Protein 2P6W (pdb70)

Nearest PDB structures (foldseek):
  2p6w-assembly1_A  TM=1.005E+00  e=1.101E-45  Paramecium bursaria Chlorella virus 1
  2p72-assembly2_B  TM=9.954E-01  e=4.147E-42  Paramecium bursaria Chlorella virus 1
  2p72-assembly1_A  TM=1.002E+00  e=3.099E-41  Paramecium bursaria Chlorella virus 1
  4frl-assembly1_A  TM=6.585E-01  e=8.340E-06  Homo sapiens
  3sx7-assembly1_A  TM=6.620E-01  e=2.141E-05  Homo sapiens

Foldseek 3Di:
DAEEEEEEDPDPPLQLLVLQLVQVVVLCVLVVHHYYYYNDDDPDPDPLLVLLCQLVVVVVRCVVPVVHFKYKYAYSQKHFQPVCSNPDPCVVDPPPDPLAAKEFEAQPDPDDDRTDVNIMMGGPVCNVVSVVLSVCCPPPPLVDPPHSVCCCVPPVDVVRDPHYYYDHPLAPENA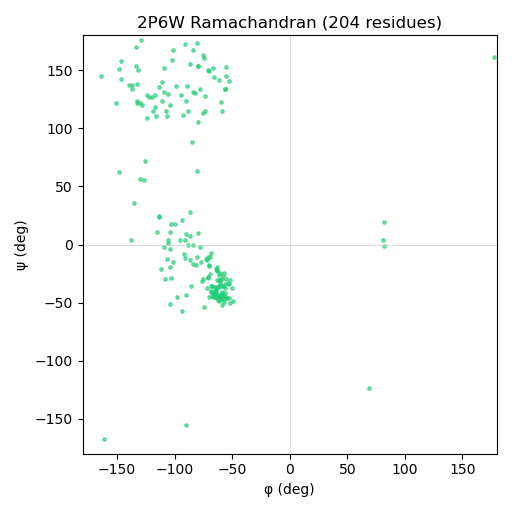CVRNVVSSNPHGMYGPPPDDSVVSSVVSVVD

CATH classification: 3.90.550.10

Secondary structure (DSSP, 8-state):
--EEEEEE-S-TT-HHHHHHHHHHHHHHHHHT-EEEEE-SPPS--SHHHHHHTHHHHHHHHHHH-TT-SEEEEE-TTEEE-GGGTTS-GGGT-----TT--EEEE--TTTSSSS--TTEEEEEGGGHHHHHHHHHTTTSTTTTSTTTHHHHIIIIIHHHSTTSEEEE--TTTSEETTT-TTTGGG-SEEE-TT--HHHHHHHHHH-

Sequence (206 aa):
PCITILSGHFPKETIYARKTKELVEEYCSIHGYNFYYEESEPLETEEHALHFRRSWIIQQAAEKFPSTEWFLWLDSDVYVNPKNKNKPITSFIDLSDPNILYHTFHEAPWGSYPINTGVKFVHKDALEIEKIVWSLRNEAPWNTFPYEQKTVYEYVFPRIPGRYIVHDPYTLNCIVKAYPEHVKDALFVHMCGTSRAERDEHMEMV

Radius of gyration: 15.75 Å; Cα contacts (8 Å, |Δi|>4): 367; chains: 1; bounding box: 38×37×42 Å

Organism: Paramecium bursaria Chlorella virus 1 (NCBI:txid10506)

B-factor: mean 24.48, std 4.5, range [17.61, 43.77]

Structure (mmCIF, N/CA/C/O backbone):
data_2P6W
#
_entry.id   2P6W
#
_cell.length_a   43.229
_cell.length_b   63.017
_cell.length_c   44.772
_cell.angle_alpha   90.00
_cell.angle_beta   115.42
_cell.angle_gamma   90.00
#
_symmetry.space_group_name_H-M   'P 1 21 1'
#
loop_
_entity.id
_entity.type
_entity.pdbx_description
1 polymer 'Putative glycosyltransferase (Mannosyltransferase) involved in glycosylating the PBCV-1 major capsid protein'
2 non-polymer 'MANGANESE (II) ION'
3 non-polymer 'CITRATE ANION'
4 water water
#
loop_
_atom_site.group_PDB
_atom_site.id
_atom_site.type_symbol
_atom_site.label_atom_id
_atom_site.label_alt_id
_atom_site.label_comp_id
_atom_site.label_asym_id
_atom_site.label_entity_id
_atom_site.label_seq_id
_atom_site.pdbx_PDB_ins_code
_atom_site.Cartn_x
_atom_site.Cartn_y
_atom_site.Cartn_z
_atom_site.occupancy
_atom_site.B_iso_or_equiv
_atom_site.auth_seq_id
_atom_site.auth_comp_id
_atom_site.auth_asym_id
_atom_site.auth_atom_id
_atom_site.pdbx_PDB_model_num
ATOM 1 N N . PRO A 1 6 ? 35.802 23.991 19.455 1.00 30.23 4 PRO A N 1
ATOM 2 C CA . PRO A 1 6 ? 35.247 24.813 18.383 1.00 29.47 4 PRO A CA 1
ATOM 3 C C . PRO A 1 6 ? 33.808 24.464 18.103 1.00 28.97 4 PRO A C 1
ATOM 4 O O . PRO A 1 6 ? 33.357 23.386 18.455 1.00 29.02 4 PRO A O 1
ATOM 8 N N . CYS A 1 7 ? 33.102 25.386 17.467 1.00 27.72 5 CYS A N 1
ATOM 9 C CA . CYS A 1 7 ? 31.747 25.151 17.033 1.00 26.31 5 CYS A CA 1
ATOM 10 C C . CYS A 1 7 ? 31.799 24.211 15.833 1.00 25.32 5 CYS A C 1
ATOM 11 O O . CYS A 1 7 ? 32.351 24.563 14.782 1.00 24.32 5 CYS A O 1
ATOM 14 N N . ILE A 1 8 ? 31.242 23.012 16.008 1.00 23.35 6 ILE A N 1
ATOM 15 C CA . ILE A 1 8 ? 31.235 21.991 14.954 1.00 22.51 6 ILE A CA 1
ATOM 16 C C . ILE A 1 8 ? 29.814 21.731 14.475 1.00 21.44 6 ILE A C 1
ATOM 17 O O . ILE A 1 8 ? 28.903 21.608 15.297 1.00 22.30 6 ILE A O 1
ATOM 22 N N . THR A 1 9 ? 29.633 21.646 13.151 1.00 21.19 7 THR A N 1
ATOM 23 C CA . THR A 1 9 ? 28.365 21.239 12.554 1.00 20.59 7 THR A CA 1
ATOM 24 C C . THR A 1 9 ? 28.616 19.954 11.793 1.00 20.69 7 THR A C 1
ATOM 25 O O . THR A 1 9 ? 29.435 19.935 10.870 1.00 20.46 7 THR A O 1
ATOM 29 N N . ILE A 1 10 ? 27.948 18.881 12.195 1.00 20.39 8 ILE A N 1
ATOM 30 C CA . ILE A 1 10 ? 28.028 17.643 11.438 1.00 20.19 8 ILE A CA 1
ATOM 31 C C . ILE A 1 10 ? 26.928 17.693 10.406 1.00 21.07 8 ILE A C 1
ATOM 32 O O . ILE A 1 10 ? 25.801 18.089 10.720 1.00 22.52 8 ILE A O 1
ATOM 37 N N . LEU A 1 11 ? 27.263 17.296 9.186 1.00 20.04 9 LEU A N 1
ATOM 38 C CA . LEU A 1 11 ? 26.270 17.266 8.111 1.00 20.54 9 LEU A CA 1
ATOM 39 C C . LEU A 1 11 ? 26.306 15.943 7.375 1.00 20.22 9 LEU A C 1
ATOM 40 O O . LEU A 1 11 ? 27.346 15.289 7.260 1.00 20.41 9 LEU A O 1
ATOM 45 N N . SER A 1 12 ? 25.136 15.570 6.859 1.00 20.91 10 SER A N 1
ATOM 46 C CA . SER A 1 12 ? 25.000 14.366 6.058 1.00 20.63 10 SER A CA 1
ATOM 47 C C . SER A 1 12 ? 23.721 14.502 5.273 1.00 20.90 10 SER A C 1
ATOM 48 O O . SER A 1 12 ? 23.123 15.597 5.223 1.00 20.42 10 SER A O 1
ATOM 51 N N . GLY A 1 13 ? 23.279 13.401 4.679 1.00 20.80 11 GLY A N 1
ATOM 52 C CA . GLY A 1 13 ? 22.004 13.415 3.963 1.00 21.25 11 GLY A CA 1
ATOM 53 C C . GLY A 1 13 ? 21.768 12.080 3.329 1.00 21.86 11 GLY A C 1
ATOM 54 O O . GLY A 1 13 ? 22.707 11.295 3.168 1.00 22.90 11 GLY A O 1
ATOM 55 N N . HIS A 1 14 ? 20.508 11.815 2.981 1.00 21.80 12 HIS A N 1
ATOM 56 C CA . HIS A 1 14 ? 20.147 10.597 2.256 1.00 21.78 12 HIS A CA 1
ATOM 57 C C . HIS A 1 14 ? 18.773 10.752 1.657 1.00 21.39 12 HIS A C 1
ATOM 58 O O . HIS A 1 14 ? 17.903 11.382 2.247 1.00 22.27 12 HIS A O 1
ATOM 65 N N . PHE A 1 15 ? 18.603 10.169 0.482 1.00 21.83 13 PHE A N 1
ATOM 66 C CA . PHE A 1 15 ? 17.295 9.990 -0.129 1.00 22.25 13 PHE A CA 1
ATOM 67 C C . PHE A 1 15 ? 17.276 8.595 -0.768 1.00 22.60 13 PHE A C 1
ATOM 68 O O . PHE A 1 15 ? 18.253 8.213 -1.416 1.00 22.99 13 PHE A O 1
ATOM 76 N N . PRO A 1 16 ? 16.158 7.834 -0.611 1.00 22.67 14 PRO A N 1
ATOM 77 C CA . PRO A 1 16 ? 14.875 8.117 0.042 1.00 23.32 14 PRO A CA 1
ATOM 78 C C . PRO A 1 16 ? 14.797 7.729 1.522 1.00 23.64 14 PRO A C 1
ATOM 79 O O . PRO A 1 16 ? 15.714 7.067 2.062 1.00 23.40 14 PRO A O 1
ATOM 83 N N . LYS A 1 17 ? 13.692 8.111 2.171 1.00 23.94 15 LYS A N 1
ATOM 84 C CA . LYS A 1 17 ? 13.547 7.850 3.600 1.00 24.93 15 LYS A CA 1
ATOM 85 C C . LYS A 1 17 ? 13.307 6.372 3.887 1.00 24.25 15 LYS A C 1
ATOM 86 O O . LYS A 1 17 ? 13.405 5.947 5.043 1.00 24.63 15 LYS A O 1
ATOM 92 N N . GLU A 1 18 ? 12.994 5.600 2.839 1.00 24.18 16 GLU A N 1
ATOM 93 C CA . GLU A 1 18 ? 12.722 4.159 2.986 1.00 23.51 16 GLU A CA 1
ATOM 94 C C . GLU A 1 18 ? 13.981 3.329 3.268 1.00 23.45 16 GLU A C 1
ATOM 95 O O . GLU A 1 18 ? 13.888 2.146 3.627 1.00 23.02 16 GLU A O 1
ATOM 101 N N . THR A 1 19 ? 15.152 3.942 3.087 1.00 22.56 17 THR A N 1
ATOM 102 C CA . THR A 1 19 ? 16.393 3.222 3.265 1.00 22.80 17 THR A CA 1
ATOM 103 C C . THR A 1 19 ? 16.674 3.157 4.752 1.00 22.40 17 THR A C 1
ATOM 104 O O . THR A 1 19 ? 17.022 4.161 5.368 1.00 22.58 17 THR A O 1
ATOM 108 N N . ILE A 1 20 ? 16.469 1.968 5.323 1.00 21.91 18 ILE A N 1
ATOM 109 C CA . ILE A 1 20 ? 16.506 1.793 6.772 1.00 21.88 18 ILE A CA 1
ATOM 110 C C . ILE A 1 20 ? 17.866 2.092 7.397 1.00 21.85 18 ILE A C 1
ATOM 111 O O . ILE A 1 20 ? 17.935 2.825 8.383 1.00 22.16 18 ILE A O 1
ATOM 116 N N . TYR A 1 21 ? 18.950 1.577 6.817 1.00 21.43 19 TYR A N 1
ATOM 117 C CA . TYR A 1 21 ? 20.253 1.817 7.457 1.00 21.32 19 TYR A CA 1
ATOM 118 C C . TYR A 1 21 ? 20.547 3.304 7.601 1.00 21.72 19 TYR A C 1
ATOM 119 O O . TYR A 1 21 ? 21.133 3.725 8.599 1.00 22.05 19 TYR A O 1
ATOM 128 N N . ALA A 1 22 ? 20.116 4.097 6.621 1.00 22.42 20 ALA A N 1
ATOM 129 C CA . ALA A 1 22 ? 20.403 5.530 6.645 1.00 22.38 20 ALA A CA 1
ATOM 130 C C . ALA A 1 22 ? 19.523 6.254 7.656 1.00 22.79 20 ALA A C 1
ATOM 131 O O . ALA A 1 22 ? 19.938 7.257 8.226 1.00 22.07 20 ALA A O 1
ATOM 133 N N . ARG A 1 23 ? 18.311 5.745 7.891 1.00 22.90 21 ARG A N 1
ATOM 134 C CA . ARG A 1 23 ? 17.496 6.275 8.993 1.00 23.74 21 ARG A CA 1
ATOM 135 C C . ARG A 1 23 ? 18.259 6.068 10.294 1.00 23.24 21 ARG A C 1
ATOM 136 O O . ARG A 1 23 ? 18.321 6.967 11.134 1.00 22.74 21 ARG A O 1
ATOM 144 N N . LYS A 1 24 ? 18.841 4.883 10.451 1.00 22.27 22 LYS A N 1
ATOM 145 C CA . LYS A 1 24 ? 19.503 4.524 11.703 1.00 22.63 22 LYS A CA 1
ATOM 146 C C . LYS A 1 24 ? 20.791 5.306 11.920 1.00 22.31 22 LYS A C 1
ATOM 147 O O . LYS A 1 24 ? 21.042 5.801 13.024 1.00 22.66 22 LYS A O 1
ATOM 153 N N . THR A 1 25 ? 21.622 5.426 10.888 1.00 22.20 23 THR A N 1
ATOM 154 C CA . THR A 1 25 ? 22.834 6.224 11.033 1.00 21.48 23 THR A CA 1
ATOM 155 C C . THR A 1 25 ? 22.483 7.685 11.327 1.00 21.98 23 THR A C 1
ATOM 156 O O . THR A 1 25 ? 23.105 8.297 12.189 1.00 22.24 23 THR A O 1
ATOM 160 N N . LYS A 1 26 ? 21.492 8.232 10.618 1.00 21.43 24 LYS A N 1
ATOM 161 C CA . LYS A 1 26 ? 21.023 9.587 10.917 1.00 21.39 24 LYS A CA 1
ATOM 162 C C . LYS A 1 26 ? 20.679 9.735 12.412 1.00 21.71 24 LYS A C 1
ATOM 163 O O . LYS A 1 26 ? 21.112 10.687 13.066 1.00 21.38 24 LYS A O 1
ATOM 169 N N . GLU A 1 27 ? 19.881 8.800 12.931 1.00 21.43 25 GLU A N 1
ATOM 170 C CA . GLU A 1 27 ? 19.489 8.830 14.348 1.00 22.54 25 GLU A CA 1
ATOM 171 C C . GLU A 1 27 ? 20.683 8.877 15.284 1.00 22.28 25 GLU A C 1
ATOM 172 O O . GLU A 1 27 ? 20.705 9.660 16.242 1.00 22.84 25 GLU A O 1
ATOM 178 N N . LEU A 1 28 ? 21.681 8.037 15.011 1.00 21.57 26 LEU A N 1
ATOM 179 C CA . LEU A 1 28 ? 22.872 7.966 15.869 1.00 21.02 26 LEU A CA 1
ATOM 180 C C . LEU A 1 28 ? 23.723 9.240 15.779 1.00 20.74 26 LEU A C 1
ATOM 181 O O . LEU A 1 28 ? 24.228 9.739 16.784 1.00 20.29 26 LEU A O 1
ATOM 186 N N . VAL A 1 29 ? 23.861 9.786 14.581 1.00 20.72 27 VAL A N 1
ATOM 187 C CA . VAL A 1 29 ? 24.579 11.057 14.431 1.00 20.80 27 VAL A CA 1
ATOM 188 C C . VAL A 1 29 ? 23.839 12.205 15.123 1.00 20.93 27 VAL A C 1
ATOM 189 O O . VAL A 1 29 ? 24.459 13.005 15.847 1.00 21.50 27 VAL A O 1
ATOM 193 N N . GLU A 1 30 ? 22.522 12.278 14.934 1.00 20.63 28 GLU A N 1
ATOM 194 C CA . GLU A 1 30 ? 21.734 13.330 15.578 1.00 21.87 28 GLU A CA 1
ATOM 195 C C . GLU A 1 30 ? 21.884 13.236 17.111 1.00 21.62 28 GLU A C 1
ATOM 196 O O . GLU A 1 30 ? 22.086 14.252 17.810 1.00 22.36 28 GLU A O 1
ATOM 202 N N . GLU A 1 31 ? 21.818 12.007 17.625 1.00 20.86 29 GLU A N 1
ATOM 203 C CA . GLU A 1 31 ? 21.940 11.803 19.061 1.00 21.68 29 GLU A CA 1
ATOM 204 C C . GLU A 1 31 ? 23.304 12.291 19.506 1.00 21.19 29 GLU A C 1
ATOM 205 O O . GLU A 1 31 ? 23.439 13.004 20.503 1.00 21.88 29 GLU A O 1
ATOM 211 N N . TYR A 1 32 ? 24.325 11.886 18.753 1.00 20.71 30 TYR A N 1
ATOM 212 C CA . TYR A 1 32 ? 25.686 12.276 19.099 1.00 20.48 30 TYR A CA 1
ATOM 213 C C . TYR A 1 32 ? 25.834 13.806 19.160 1.00 20.57 30 TYR A C 1
ATOM 214 O O . TYR A 1 32 ? 26.439 14.357 20.092 1.00 21.22 30 TYR A O 1
ATOM 223 N N . CYS A 1 33 ? 25.273 14.505 18.178 1.00 20.40 31 CYS A N 1
ATOM 224 C CA . CYS A 1 33 ? 25.313 15.962 18.182 1.00 20.43 31 CYS A CA 1
ATOM 225 C C . CYS A 1 33 ? 24.647 16.560 19.426 1.00 20.90 31 CYS A C 1
ATOM 226 O O . CYS A 1 33 ? 25.170 17.499 20.024 1.00 21.48 31 CYS A O 1
ATOM 229 N N . SER A 1 34 ? 23.511 15.982 19.822 1.00 21.36 32 SER A N 1
ATOM 230 C CA . SER A 1 34 ? 22.781 16.468 20.994 1.00 21.67 32 SER A CA 1
ATOM 231 C C . SER A 1 34 ? 23.620 16.317 22.272 1.00 22.20 32 SER A C 1
ATOM 232 O O . SER A 1 34 ? 23.580 17.180 23.156 1.00 22.74 32 SER A O 1
ATOM 235 N N . ILE A 1 35 ? 24.386 15.228 22.358 1.00 22.04 33 ILE A N 1
ATOM 236 C CA . ILE A 1 35 ? 25.214 14.972 23.543 1.00 22.66 33 ILE A CA 1
ATOM 237 C C . ILE A 1 35 ? 26.304 16.031 23.750 1.00 22.79 33 ILE A C 1
ATOM 238 O O . ILE A 1 35 ? 26.579 16.448 24.891 1.00 22.51 33 ILE A O 1
ATOM 243 N N . HIS A 1 36 ? 26.898 16.493 22.651 1.00 22.08 34 HIS A N 1
ATOM 244 C CA . HIS A 1 36 ? 28.064 17.360 22.731 1.00 21.98 34 HIS A CA 1
ATOM 245 C C . HIS A 1 36 ? 27.797 18.794 22.322 1.00 22.08 34 HIS A C 1
ATOM 246 O O . HIS A 1 36 ? 28.705 19.622 22.356 1.00 22.03 34 HIS A O 1
ATOM 253 N N . GLY A 1 37 ? 26.566 19.080 21.909 1.00 21.89 35 GLY A N 1
ATOM 254 C CA . GLY A 1 37 ? 26.187 20.447 21.568 1.00 22.53 35 GLY A CA 1
ATOM 255 C C . GLY A 1 37 ? 26.611 20.828 20.163 1.00 23.15 35 GLY A C 1
ATOM 256 O O . GLY A 1 37 ? 26.681 22.017 19.839 1.00 24.66 35 GLY A O 1
ATOM 257 N N . TYR A 1 38 ? 26.883 19.836 19.317 1.00 22.67 36 TYR A N 1
ATOM 258 C CA . TYR A 1 38 ? 27.220 20.142 17.924 1.00 22.03 36 TYR A CA 1
ATOM 259 C C . TYR A 1 38 ? 25.954 20.414 17.145 1.00 22.16 36 TYR A C 1
ATOM 260 O O . TYR A 1 38 ? 24.895 19.887 17.472 1.00 22.69 36 TYR A O 1
ATOM 269 N N . ASN A 1 39 ? 26.057 21.209 16.076 1.00 22.21 37 ASN A N 1
ATOM 270 C CA . ASN A 1 39 ? 24.906 21.403 15.192 1.00 21.91 37 ASN A CA 1
ATOM 271 C C . ASN A 1 39 ? 24.825 20.191 14.284 1.00 22.46 37 ASN A C 1
ATOM 272 O O . ASN A 1 39 ? 25.838 19.544 14.036 1.00 22.71 37 ASN A O 1
ATOM 277 N N . PHE A 1 40 ? 23.624 19.885 13.805 1.00 22.18 38 PHE A N 1
ATOM 278 C CA . PHE A 1 40 ? 23.408 18.768 12.906 1.00 22.77 38 PHE A CA 1
ATOM 279 C C . PHE A 1 40 ? 22.550 19.249 11.737 1.00 22.68 38 PHE A C 1
ATOM 280 O O . PHE A 1 40 ? 21.459 19.784 11.958 1.00 23.33 38 PHE A O 1
ATOM 288 N N . TYR A 1 41 ? 23.079 19.105 10.517 1.00 22.02 39 TYR A N 1
ATOM 289 C CA . TYR A 1 41 ? 22.345 19.422 9.292 1.00 21.54 39 TYR A CA 1
ATOM 290 C C . TYR A 1 41 ? 22.176 18.155 8.484 1.00 21.84 39 TYR A C 1
ATOM 291 O O . TYR A 1 41 ? 23.157 17.460 8.210 1.00 21.85 39 TYR A O 1
ATOM 300 N N . TYR A 1 42 ? 20.936 17.857 8.082 1.00 20.82 40 TYR A N 1
ATOM 301 C CA . TYR A 1 42 ? 20.676 16.640 7.296 1.00 21.69 40 TYR A CA 1
ATOM 302 C C . TYR A 1 42 ? 19.859 16.940 6.050 1.00 21.18 40 TYR A C 1
ATOM 303 O O . TYR A 1 42 ? 18.746 17.476 6.153 1.00 21.94 40 TYR A O 1
ATOM 312 N N . GLU A 1 43 ? 20.399 16.613 4.875 1.00 21.05 41 GLU A N 1
ATOM 313 C CA . GLU A 1 43 ? 19.710 16.887 3.622 1.00 22.00 41 GLU A CA 1
ATOM 314 C C . GLU A 1 43 ? 18.801 15.721 3.244 1.00 22.69 41 GLU A C 1
ATOM 315 O O . GLU A 1 43 ? 19.272 14.614 2.973 1.00 23.64 41 GLU A O 1
ATOM 321 N N . GLU A 1 44 ? 17.499 15.981 3.229 1.00 23.67 42 GLU A N 1
ATOM 322 C CA . GLU A 1 44 ? 16.517 14.935 2.928 1.00 26.05 42 GLU A CA 1
ATOM 323 C C . GLU A 1 44 ? 15.956 15.053 1.511 1.00 25.66 42 GLU A C 1
ATOM 324 O O . GLU A 1 44 ? 15.156 14.212 1.098 1.00 25.97 42 GLU A O 1
ATOM 330 N N . SER A 1 45 ? 16.344 16.099 0.777 1.00 25.22 43 SER A N 1
ATOM 331 C CA . SER A 1 45 ? 15.819 16.319 -0.572 1.00 25.36 43 SER A CA 1
ATOM 332 C C . SER A 1 45 ? 16.339 15.293 -1.566 1.00 25.74 43 SER A C 1
ATOM 333 O O . SER A 1 45 ? 17.450 14.784 -1.416 1.00 25.67 43 SER A O 1
ATOM 336 N N . GLU A 1 46 ? 15.520 14.994 -2.569 1.00 27.22 44 GLU A N 1
ATOM 337 C CA . GLU A 1 46 ? 15.944 14.190 -3.708 1.00 28.26 44 GLU A CA 1
ATOM 338 C C . GLU A 1 46 ? 16.858 15.020 -4.613 1.00 28.25 44 GLU A C 1
ATOM 339 O O . GLU A 1 46 ? 16.487 16.124 -5.016 1.00 27.63 44 GLU A O 1
ATOM 345 N N . PRO A 1 47 ? 18.052 14.490 -4.936 1.00 28.59 45 PRO A N 1
ATOM 346 C CA . PRO A 1 47 ? 18.988 15.210 -5.801 1.00 28.81 45 PRO A CA 1
ATOM 347 C C . PRO A 1 47 ? 18.375 15.453 -7.171 1.00 29.17 45 PRO A C 1
ATOM 348 O O . PRO A 1 47 ? 17.658 14.588 -7.688 1.00 28.58 45 PRO A O 1
ATOM 352 N N . LEU A 1 48 ? 18.646 16.626 -7.740 1.00 29.98 46 LEU A N 1
ATOM 353 C CA . LEU A 1 48 ? 18.222 16.942 -9.101 1.00 30.99 46 LEU A CA 1
ATOM 354 C C . LEU A 1 48 ? 19.098 16.251 -10.136 1.00 31.43 46 LEU A C 1
ATOM 355 O O . LEU A 1 48 ? 18.627 15.929 -11.238 1.00 30.70 46 LEU A O 1
ATOM 360 N N . GLU A 1 49 ? 20.377 16.058 -9.789 1.00 31.66 47 GLU A N 1
ATOM 361 C CA . GLU A 1 49 ? 21.337 15.368 -10.653 1.00 32.52 47 GLU A CA 1
ATOM 362 C C . GLU A 1 49 ? 21.598 13.995 -10.048 1.00 32.31 47 GLU A C 1
ATOM 363 O O . GLU A 1 49 ? 22.210 13.888 -8.988 1.00 31.46 47 GLU A O 1
ATOM 369 N N . THR A 1 50 ? 21.119 12.950 -10.719 1.00 32.65 48 THR A N 1
ATOM 370 C CA . THR A 1 50 ? 21.079 11.616 -10.124 1.00 33.53 48 THR A CA 1
ATOM 371 C C . THR A 1 50 ? 22.125 10.623 -10.641 1.00 33.66 48 THR A C 1
ATOM 372 O O . THR A 1 50 ? 22.138 9.466 -10.203 1.00 34.38 48 THR A O 1
ATOM 376 N N . GLU A 1 51 ? 22.986 11.057 -11.558 1.00 33.48 49 GLU A N 1
ATOM 377 C CA . GLU A 1 51 ? 24.101 10.208 -12.007 1.00 33.63 49 GLU A CA 1
ATOM 378 C C . GLU A 1 51 ? 25.116 9.973 -10.880 1.00 32.31 49 GLU A C 1
ATOM 379 O O . GLU A 1 51 ? 25.272 10.810 -9.980 1.00 30.62 49 GLU A O 1
ATOM 385 N N . GLU A 1 52 ? 25.803 8.835 -10.944 1.00 30.76 50 GLU A N 1
ATOM 386 C CA . GLU A 1 52 ? 26.749 8.430 -9.900 1.00 31.12 50 GLU A CA 1
ATOM 387 C C . GLU A 1 52 ? 27.738 9.540 -9.517 1.00 28.92 50 GLU A C 1
ATOM 388 O O . GLU A 1 52 ? 27.922 9.828 -8.330 1.00 29.49 50 GLU A O 1
ATOM 394 N N . HIS A 1 53 ? 28.367 10.167 -10.508 1.00 27.62 51 HIS A N 1
ATOM 395 C CA . HIS A 1 53 ? 29.340 11.228 -10.202 1.00 26.35 51 HIS A CA 1
ATOM 396 C C . HIS A 1 53 ? 28.694 12.378 -9.425 1.00 25.70 51 HIS A C 1
ATOM 397 O O . HIS A 1 53 ? 29.250 12.861 -8.426 1.00 25.84 51 HIS A O 1
ATOM 404 N N . ALA A 1 54 ? 27.512 12.795 -9.880 1.00 25.51 52 ALA A N 1
ATOM 405 C CA . ALA A 1 54 ? 26.836 13.943 -9.308 1.00 25.74 52 ALA A CA 1
ATOM 406 C C . ALA A 1 54 ? 26.389 13.645 -7.872 1.00 25.65 52 ALA A C 1
ATOM 407 O O . ALA A 1 54 ? 26.437 14.516 -6.994 1.00 25.46 52 ALA A O 1
ATOM 409 N N . LEU A 1 55 ? 25.988 12.398 -7.641 1.00 25.86 53 LEU A N 1
ATOM 410 C CA . LEU A 1 55 ? 25.622 11.949 -6.301 1.00 25.29 53 LEU A CA 1
ATOM 411 C C . LEU A 1 55 ? 26.783 12.056 -5.333 1.00 24.99 53 LEU A C 1
ATOM 412 O O . LEU A 1 55 ? 26.620 12.532 -4.208 1.00 25.08 53 LEU A O 1
ATOM 417 N N . HIS A 1 56 ? 27.964 11.630 -5.775 1.00 23.11 54 HIS A N 1
ATOM 418 C CA . HIS A 1 56 ? 29.135 11.696 -4.908 1.00 23.69 54 HIS A CA 1
ATOM 419 C C . HIS A 1 56 ? 29.494 13.156 -4.587 1.00 23.04 54 HIS A C 1
ATOM 420 O O . HIS A 1 56 ? 29.821 13.490 -3.438 1.00 23.75 54 HIS A O 1
ATOM 427 N N . PHE A 1 57 ? 29.412 14.023 -5.595 1.00 22.70 55 PHE A N 1
ATOM 428 C CA . PHE A 1 57 ? 29.776 15.430 -5.419 1.00 22.15 55 PHE A CA 1
ATOM 429 C C . PHE A 1 57 ? 28.796 16.193 -4.544 1.00 22.16 55 PHE A C 1
ATOM 430 O O . PHE A 1 57 ? 29.120 17.275 -4.063 1.00 22.05 55 PHE A O 1
ATOM 438 N N . ARG A 1 58 ? 27.598 15.638 -4.354 1.00 21.92 56 ARG A N 1
ATOM 439 C CA . ARG A 1 58 ? 26.540 16.380 -3.657 1.00 22.83 56 ARG A CA 1
ATOM 440 C C . ARG A 1 58 ? 26.936 16.890 -2.263 1.00 21.97 56 ARG A C 1
ATOM 441 O O . ARG A 1 58 ? 26.435 17.932 -1.830 1.00 21.88 56 ARG A O 1
ATOM 449 N N . ARG A 1 59 ? 27.836 16.188 -1.570 1.00 22.19 57 ARG A N 1
ATOM 450 C CA . ARG A 1 59 ? 28.330 16.650 -0.263 1.00 21.81 57 ARG A CA 1
ATOM 451 C C . ARG A 1 59 ? 28.877 18.096 -0.304 1.00 22.07 57 ARG A C 1
ATOM 452 O O . ARG A 1 59 ? 28.753 18.843 0.670 1.00 22.65 57 ARG A O 1
ATOM 460 N N . SER A 1 60 ? 29.475 18.484 -1.432 1.00 21.46 58 SER A N 1
ATOM 461 C CA . SER A 1 60 ? 30.060 19.822 -1.566 1.00 22.21 58 SER A CA 1
ATOM 462 C C . SER A 1 60 ? 29.006 20.889 -1.878 1.00 22.88 58 SER A C 1
ATOM 463 O O . SER A 1 60 ? 29.291 22.099 -1.847 1.00 23.22 58 SER A O 1
ATOM 466 N N . TRP A 1 61 ? 27.795 20.433 -2.206 1.00 22.54 59 TRP A N 1
ATOM 467 C CA . TRP A 1 61 ? 26.635 21.311 -2.309 1.00 23.06 59 TRP A CA 1
ATOM 468 C C . TRP A 1 61 ? 25.929 21.397 -0.950 1.00 22.76 59 TRP A C 1
ATOM 469 O O . TRP A 1 61 ? 25.544 22.492 -0.509 1.00 23.51 59 TRP A O 1
ATOM 480 N N . ILE A 1 62 ? 25.776 20.248 -0.287 1.00 22.76 60 ILE A N 1
ATOM 481 C CA . ILE A 1 62 ? 25.117 20.185 1.039 1.00 22.64 60 ILE A CA 1
ATOM 482 C C . ILE A 1 62 ? 25.852 21.026 2.093 1.00 23.35 60 ILE A C 1
ATOM 483 O O . ILE A 1 62 ? 25.224 21.617 2.985 1.00 23.18 60 ILE A O 1
ATOM 488 N N . ILE A 1 63 ? 27.180 21.116 2.002 1.00 22.92 61 ILE A N 1
ATOM 489 C CA . ILE A 1 63 ? 27.904 21.976 2.936 1.00 22.97 61 ILE A CA 1
ATOM 490 C C . ILE A 1 63 ? 27.416 23.446 2.939 1.00 23.24 61 ILE A C 1
ATOM 491 O O . ILE A 1 63 ? 27.367 24.065 4.008 1.00 23.14 61 ILE A O 1
ATOM 496 N N . GLN A 1 64 ? 27.053 24.011 1.779 1.00 23.37 62 GLN A N 1
ATOM 497 C CA . GLN A 1 64 ? 26.503 25.365 1.755 1.00 24.02 62 GLN A CA 1
ATOM 498 C C . GLN A 1 64 ? 25.165 25.434 2.508 1.00 23.44 62 GLN A C 1
ATOM 499 O O . GLN A 1 64 ? 24.881 26.410 3.187 1.00 23.61 62 GLN A O 1
ATOM 505 N N . GLN A 1 65 ? 24.361 24.379 2.398 1.00 22.45 63 GLN A N 1
ATOM 506 C CA . GLN A 1 65 ? 23.098 24.296 3.135 1.00 21.73 63 GLN A CA 1
ATOM 507 C C . GLN A 1 65 ? 23.373 24.398 4.625 1.00 21.56 63 GLN A C 1
ATOM 508 O O . GLN A 1 65 ? 22.695 25.146 5.345 1.00 22.31 63 GLN A O 1
ATOM 514 N N . ALA A 1 66 ? 24.372 23.631 5.071 1.00 21.79 64 ALA A N 1
ATOM 515 C CA . ALA A 1 66 ? 24.766 23.618 6.491 1.00 21.79 64 ALA A CA 1
ATOM 516 C C . ALA A 1 66 ? 25.309 24.967 6.959 1.00 22.71 64 ALA A C 1
ATOM 517 O O . ALA A 1 66 ? 25.032 25.404 8.077 1.00 23.36 64 ALA A O 1
ATOM 519 N N . ALA A 1 67 ? 26.102 25.610 6.110 1.00 22.60 65 ALA A N 1
ATOM 520 C CA . ALA A 1 67 ? 26.656 26.926 6.427 1.00 23.17 65 ALA A CA 1
ATOM 521 C C . ALA A 1 67 ? 25.565 27.978 6.547 1.00 23.25 65 ALA A C 1
ATOM 522 O O . ALA A 1 67 ? 25.640 28.857 7.411 1.00 24.46 65 ALA A O 1
ATOM 524 N N . GLU A 1 68 ? 24.559 27.917 5.672 1.00 22.75 66 GLU A N 1
ATOM 525 C CA . GLU A 1 68 ? 23.451 28.866 5.778 1.00 23.43 66 GLU A CA 1
ATOM 526 C C . GLU A 1 68 ? 22.663 28.677 7.076 1.00 23.90 66 GLU A C 1
ATOM 527 O O . GLU A 1 68 ? 22.285 29.646 7.748 1.00 23.95 66 GLU A O 1
ATOM 533 N N . LYS A 1 69 ? 22.435 27.420 7.435 1.00 23.71 67 LYS A N 1
ATOM 534 C CA . LYS A 1 69 ? 21.631 27.109 8.616 1.00 24.59 67 LYS A CA 1
ATOM 535 C C . LYS A 1 69 ? 22.401 27.453 9.876 1.00 24.99 67 LYS A C 1
ATOM 536 O O . LYS A 1 69 ? 21.810 27.944 10.859 1.00 24.98 67 LYS A O 1
ATOM 542 N N . PHE A 1 70 ? 23.711 27.204 9.837 1.00 24.28 68 PHE A N 1
ATOM 543 C CA . PHE A 1 70 ? 24.570 27.366 11.019 1.00 24.17 68 PHE A CA 1
ATOM 544 C C . PHE A 1 70 ? 25.752 28.294 10.710 1.00 24.61 68 PHE A C 1
ATOM 545 O O . PHE A 1 70 ? 26.902 27.860 10.629 1.00 24.20 68 PHE A O 1
ATOM 553 N N . PRO A 1 71 ? 25.472 29.596 10.568 1.00 24.96 69 PRO A N 1
ATOM 554 C CA . PRO A 1 71 ? 26.533 30.525 10.172 1.00 25.77 69 PRO A CA 1
ATOM 555 C C . PRO A 1 71 ? 27.706 30.677 11.160 1.00 25.77 69 PRO A C 1
ATOM 556 O O . PRO A 1 71 ? 28.779 31.130 10.745 1.00 26.32 69 PRO A O 1
ATOM 560 N N . SER A 1 72 ? 27.528 30.295 12.425 1.00 25.60 70 SER A N 1
ATOM 561 C CA . SER A 1 72 ? 28.606 30.429 13.416 1.00 25.83 70 SER A CA 1
ATOM 562 C C . SER A 1 72 ? 29.601 29.259 13.393 1.00 25.40 70 SER A C 1
ATOM 563 O O . SER A 1 72 ? 30.557 29.230 14.177 1.00 25.10 70 SER A O 1
ATOM 566 N N . THR A 1 73 ? 29.360 28.294 12.508 1.00 24.53 71 THR A N 1
ATOM 567 C CA . THR A 1 73 ? 30.220 27.098 12.402 1.00 23.56 71 THR A CA 1
ATOM 568 C C . THR A 1 73 ? 31.680 27.447 12.151 1.00 23.41 71 THR A C 1
ATOM 569 O O . THR A 1 73 ? 31.981 28.300 11.320 1.00 23.63 71 THR A O 1
ATOM 573 N N . GLU A 1 74 ? 32.586 26.802 12.888 1.00 23.25 72 GLU A N 1
ATOM 574 C CA . GLU A 1 74 ? 34.016 26.879 12.597 1.00 23.69 72 GLU A CA 1
ATOM 575 C C . GLU A 1 74 ? 34.486 25.676 11.801 1.00 23.13 72 GLU A C 1
ATOM 576 O O . GLU A 1 74 ? 35.241 25.829 10.843 1.00 22.85 72 GLU A O 1
ATOM 582 N N . TRP A 1 75 ? 34.049 24.486 12.219 1.00 23.20 73 TRP A N 1
ATOM 583 C CA . TRP A 1 75 ? 34.370 23.244 11.505 1.00 22.20 73 TRP A CA 1
ATOM 584 C C . TRP A 1 75 ? 33.123 22.528 11.028 1.00 22.19 73 TRP A C 1
ATOM 585 O O . TRP A 1 75 ? 32.215 22.265 11.829 1.00 21.98 73 TRP A O 1
ATOM 596 N N . PHE A 1 76 ? 33.093 22.212 9.736 1.00 20.77 74 PHE A N 1
ATOM 597 C CA . PHE A 1 76 ? 32.032 21.389 9.147 1.00 21.02 74 PHE A CA 1
ATOM 598 C C . PHE A 1 76 ? 32.567 19.982 9.042 1.00 22.07 74 PHE A C 1
ATOM 599 O O . PHE A 1 76 ? 33.717 19.783 8.657 1.00 23.08 74 PHE A O 1
ATOM 607 N N . LEU A 1 77 ? 31.745 19.007 9.410 1.00 21.27 75 LEU A N 1
ATOM 608 C CA . LEU A 1 77 ? 32.167 17.613 9.343 1.00 21.18 75 LEU A CA 1
ATOM 609 C C . LEU A 1 77 ? 31.154 16.867 8.479 1.00 21.07 75 LEU A C 1
ATOM 610 O O . LEU A 1 77 ? 30.016 16.671 8.895 1.00 21.40 75 LEU A O 1
ATOM 615 N N . TRP A 1 78 ? 31.566 16.468 7.276 1.00 20.37 76 TRP A N 1
ATOM 616 C CA . TRP A 1 78 ? 30.723 15.636 6.414 1.00 19.99 76 TRP A CA 1
ATOM 617 C C . TRP A 1 78 ? 30.858 14.171 6.823 1.00 20.61 76 TRP A C 1
ATOM 618 O O . TRP A 1 78 ? 31.985 13.692 6.945 1.00 21.09 76 TRP A O 1
ATOM 629 N N . LEU A 1 79 ? 29.730 13.478 7.008 1.00 19.98 77 LEU A N 1
ATOM 630 C CA . LEU A 1 79 ? 29.710 12.018 7.172 1.00 19.78 77 LEU A CA 1
ATOM 631 C C . LEU A 1 79 ? 28.799 11.400 6.127 1.00 20.08 77 LEU A C 1
ATOM 632 O O . LEU A 1 79 ? 27.629 11.816 5.993 1.00 20.41 77 LEU A O 1
ATOM 637 N N . ASP A 1 80 ? 29.304 10.404 5.393 1.00 20.09 78 ASP A N 1
ATOM 638 C CA . ASP A 1 80 ? 28.445 9.622 4.480 1.00 20.26 78 ASP A CA 1
ATOM 639 C C . ASP A 1 80 ? 27.276 9.061 5.279 1.00 20.32 78 ASP A C 1
ATOM 640 O O . ASP A 1 80 ? 27.405 8.811 6.483 1.00 19.55 78 ASP A O 1
ATOM 645 N N . SER A 1 81 ? 26.148 8.822 4.624 1.00 19.64 79 SER A N 1
ATOM 646 C CA . SER A 1 81 ? 25.025 8.187 5.316 1.00 20.26 79 SER A CA 1
ATOM 647 C C . SER A 1 81 ? 25.304 6.727 5.692 1.00 20.53 79 SER A C 1
ATOM 648 O O . SER A 1 81 ? 24.517 6.110 6.429 1.00 20.33 79 SER A O 1
ATOM 651 N N . ASP A 1 82 ? 26.430 6.189 5.225 1.00 20.41 80 ASP A N 1
ATOM 652 C CA . ASP A 1 82 ? 26.844 4.842 5.609 1.00 20.18 80 ASP A CA 1
ATOM 653 C C . ASP A 1 82 ? 27.915 4.887 6.734 1.00 20.58 80 ASP A C 1
ATOM 654 O O . ASP A 1 82 ? 28.597 3.901 7.009 1.00 20.68 80 ASP A O 1
ATOM 659 N N . VAL A 1 83 ? 28.017 6.035 7.402 1.00 20.34 81 VAL A N 1
ATOM 660 C CA . VAL A 1 83 ? 28.901 6.173 8.565 1.00 21.02 81 VAL A CA 1
ATOM 661 C C . VAL A 1 83 ? 28.030 6.322 9.818 1.00 21.87 81 VAL A C 1
ATOM 662 O O . VAL A 1 83 ? 27.007 7.001 9.783 1.00 21.69 81 VAL A O 1
ATOM 666 N N . TYR A 1 84 ? 28.409 5.687 10.925 1.00 22.29 82 TYR A N 1
ATOM 667 C CA . TYR A 1 84 ? 27.650 5.926 12.154 1.00 22.78 82 TYR A CA 1
ATOM 668 C C . TYR A 1 84 ? 28.567 6.174 13.339 1.00 23.07 82 TYR A C 1
ATOM 669 O O . TYR A 1 84 ? 29.777 6.016 13.246 1.00 23.03 82 TYR A O 1
ATOM 678 N N . VAL A 1 85 ? 27.965 6.597 14.442 1.00 22.34 83 VAL A N 1
ATOM 679 C CA . VAL A 1 85 ? 28.705 6.826 15.660 1.00 22.46 83 VAL A CA 1
ATOM 680 C C . VAL A 1 85 ? 28.701 5.527 16.458 1.00 23.02 83 VAL A C 1
ATOM 681 O O . VAL A 1 85 ? 27.638 4.980 16.770 1.00 23.04 83 VAL A O 1
ATOM 685 N N . ASN A 1 86 ? 29.891 5.029 16.775 1.00 22.92 84 ASN A N 1
ATOM 686 C CA . ASN A 1 86 ? 30.045 3.844 17.628 1.00 23.86 84 ASN A CA 1
ATOM 687 C C . ASN A 1 86 ? 29.403 4.075 19.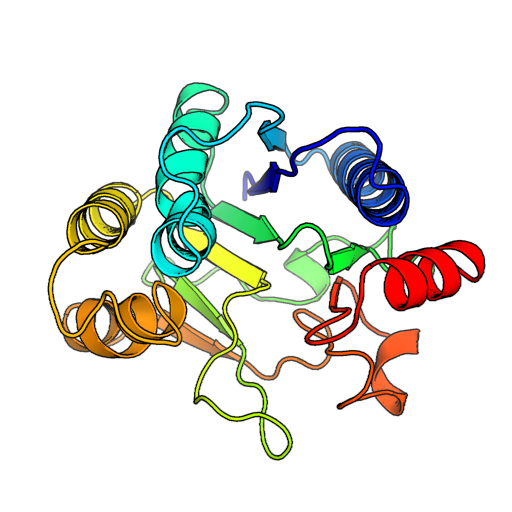011 1.00 23.81 84 ASN A C 1
ATOM 688 O O . ASN A 1 86 ? 29.873 4.932 19.763 1.00 23.11 84 ASN A O 1
ATOM 693 N N . PRO A 1 87 ? 28.339 3.317 19.347 1.00 24.66 85 PRO A N 1
ATOM 694 C CA . PRO A 1 87 ? 27.668 3.547 20.643 1.00 25.42 85 PRO A CA 1
ATOM 695 C C . PRO A 1 87 ? 28.616 3.524 21.845 1.00 26.00 85 PRO A C 1
ATOM 696 O O . PRO A 1 87 ? 28.405 4.284 22.805 1.00 26.40 85 PRO A O 1
ATOM 700 N N . LYS A 1 88 ? 29.651 2.686 21.791 1.00 26.93 86 LYS A N 1
ATOM 701 C CA . LYS A 1 88 ? 30.594 2.555 22.914 1.00 28.16 86 LYS A CA 1
ATOM 702 C C . LYS A 1 88 ? 31.309 3.881 23.193 1.00 27.53 86 LYS A C 1
ATOM 703 O O . LYS A 1 88 ? 31.721 4.150 24.337 1.00 27.12 86 LYS A O 1
ATOM 709 N N . ASN A 1 89 ? 31.424 4.713 22.157 1.00 26.66 87 ASN A N 1
ATOM 710 C CA . ASN A 1 89 ? 32.162 5.968 22.248 1.00 26.06 87 ASN A CA 1
ATOM 711 C C . ASN A 1 89 ? 31.344 7.252 22.080 1.00 25.96 87 ASN A C 1
ATOM 712 O O . ASN A 1 89 ? 31.902 8.346 21.983 1.00 25.95 87 ASN A O 1
ATOM 717 N N . LYS A 1 90 ? 30.022 7.123 22.085 1.00 24.85 88 LYS A N 1
ATOM 718 C CA . LYS A 1 90 ? 29.146 8.264 21.832 1.00 25.31 88 LYS A CA 1
ATOM 719 C C . LYS A 1 90 ? 29.262 9.382 22.877 1.00 25.17 88 LYS A C 1
ATOM 720 O O . LYS A 1 90 ? 28.943 10.536 22.583 1.00 24.33 88 LYS A O 1
ATOM 726 N N . ASN A 1 91 ? 29.730 9.055 24.084 1.00 24.94 89 ASN A N 1
ATOM 727 C CA . ASN A 1 91 ? 29.899 10.083 25.112 1.00 25.39 89 ASN A CA 1
ATOM 728 C C . ASN A 1 91 ? 31.249 10.804 25.051 1.00 25.41 89 ASN A C 1
ATOM 729 O O . ASN A 1 91 ? 31.572 11.617 25.925 1.00 25.74 89 ASN A O 1
ATOM 734 N N . LYS A 1 92 ? 32.024 10.534 24.003 1.00 25.06 90 LYS A N 1
ATOM 735 C CA . LYS A 1 92 ? 33.329 11.173 23.859 1.00 25.01 90 LYS A CA 1
ATOM 736 C C . LYS A 1 92 ? 33.310 12.190 22.726 1.00 24.55 90 LYS A C 1
ATOM 737 O O . LYS A 1 92 ? 32.861 11.864 21.617 1.00 25.30 90 LYS A O 1
ATOM 743 N N . PRO A 1 93 ? 33.805 13.419 22.989 1.00 24.39 91 PRO A N 1
ATOM 744 C CA . PRO A 1 93 ? 33.731 14.471 21.975 1.00 24.14 91 PRO A CA 1
ATOM 745 C C . PRO A 1 93 ? 34.749 14.250 20.873 1.00 23.82 91 PRO A C 1
ATOM 746 O O . PRO A 1 93 ? 35.741 13.541 21.068 1.00 23.85 91 PRO A O 1
ATOM 750 N N . ILE A 1 94 ? 34.507 14.885 19.731 1.00 23.70 92 ILE A N 1
ATOM 751 C CA . ILE A 1 94 ? 35.355 14.721 18.560 1.00 23.61 92 ILE A CA 1
ATOM 752 C C . ILE A 1 94 ? 36.792 15.113 18.876 1.00 23.82 92 ILE A C 1
ATOM 753 O O . ILE A 1 94 ? 37.741 14.513 18.371 1.00 23.50 92 ILE A O 1
ATOM 758 N N . THR A 1 95 ? 36.924 16.130 19.725 1.00 24.70 93 THR A N 1
ATOM 759 C CA . THR A 1 95 ? 38.212 16.695 20.097 1.00 25.90 93 THR A CA 1
ATOM 760 C C . THR A 1 95 ? 39.035 15.761 20.993 1.00 25.52 93 THR A C 1
ATOM 761 O O . THR A 1 95 ? 40.227 16.010 21.211 1.00 26.02 93 THR A O 1
ATOM 765 N N . SER A 1 96 ? 38.426 14.681 21.500 1.00 25.13 94 SER A N 1
ATOM 766 C CA . SER A 1 96 ? 39.203 13.663 22.204 1.00 25.29 94 SER A CA 1
ATOM 767 C C . SER A 1 96 ? 39.970 12.768 21.229 1.00 25.02 94 SER A C 1
ATOM 768 O O . SER A 1 96 ? 40.876 12.037 21.637 1.00 24.82 94 SER A O 1
ATOM 771 N N . PHE A 1 97 ? 39.595 12.833 19.943 1.00 23.88 95 PHE A N 1
ATOM 772 C CA . PHE A 1 97 ? 40.142 11.945 18.901 1.00 24.14 95 PHE A CA 1
ATOM 773 C C . PHE A 1 97 ? 41.021 12.678 17.893 1.00 24.05 95 PHE A C 1
ATOM 774 O O . PHE A 1 97 ? 41.831 12.052 17.197 1.00 24.70 95 PHE A O 1
ATOM 782 N N . ILE A 1 98 ? 40.844 13.994 17.796 1.00 23.77 96 ILE A N 1
ATOM 783 C CA . ILE A 1 98 ? 41.589 14.798 16.833 1.00 24.08 96 ILE A CA 1
ATOM 784 C C . ILE A 1 98 ? 41.884 16.188 17.379 1.00 24.55 96 ILE A C 1
ATOM 785 O O . ILE A 1 98 ? 41.066 16.771 18.092 1.00 25.04 96 ILE A O 1
ATOM 790 N N . ASP A 1 99 ? 43.074 16.690 17.056 1.00 24.82 97 ASP A N 1
ATOM 791 C CA . ASP A 1 99 ? 43.529 18.002 17.478 1.00 25.59 97 ASP A CA 1
ATOM 792 C C . ASP A 1 99 ? 43.151 18.996 16.377 1.00 25.98 97 ASP A C 1
ATOM 793 O O . ASP A 1 99 ? 43.714 18.946 15.275 1.00 25.80 97 ASP A O 1
ATOM 798 N N . LEU A 1 100 ? 42.200 19.884 16.683 1.00 26.26 98 LEU A N 1
ATOM 799 C CA . LEU A 1 100 ? 41.731 20.891 15.721 1.00 27.54 98 LEU A CA 1
ATOM 800 C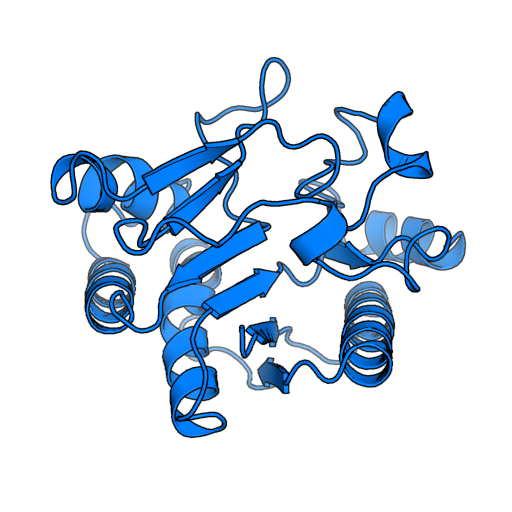 C . LEU A 1 100 ? 42.302 22.287 15.991 1.00 28.22 98 LEU A C 1
ATOM 801 O O . LEU A 1 100 ? 41.779 23.284 15.480 1.00 29.78 98 LEU A O 1
ATOM 806 N N . SER A 1 101 ? 43.380 22.354 16.766 1.00 28.19 99 SER A N 1
ATOM 807 C CA . SER A 1 101 ? 43.896 23.640 17.253 1.00 28.18 99 SER A CA 1
ATOM 808 C C . SER A 1 101 ? 44.768 24.429 16.284 1.00 28.73 99 SER A C 1
ATOM 809 O O . SER A 1 101 ? 44.982 25.631 16.518 1.00 29.37 99 SER A O 1
ATOM 812 N N . ASP A 1 102 ? 45.305 23.794 15.236 1.00 27.97 100 ASP A N 1
ATOM 813 C CA . ASP A 1 102 ? 46.179 24.524 14.301 1.00 27.68 100 ASP A CA 1
ATOM 814 C C . ASP A 1 102 ? 45.332 25.425 13.406 1.00 27.52 100 ASP A C 1
ATOM 815 O O . ASP A 1 102 ? 44.559 24.925 12.582 1.00 27.87 100 ASP A O 1
ATOM 820 N N . PRO A 1 103 ? 45.481 26.758 13.553 1.00 27.44 101 PRO A N 1
ATOM 821 C CA . PRO A 1 103 ? 44.615 27.678 12.837 1.00 27.27 101 PRO A CA 1
ATOM 822 C C . PRO A 1 103 ? 44.853 27.698 11.322 1.00 27.09 101 PRO A C 1
ATOM 823 O O . PRO A 1 103 ? 44.034 28.250 10.589 1.00 28.48 101 PRO A O 1
ATOM 827 N N . ASN A 1 104 ? 45.941 27.069 10.869 1.00 26.81 102 ASN A N 1
ATOM 828 C CA . ASN A 1 104 ? 46.322 27.077 9.464 1.00 26.02 102 ASN A CA 1
ATOM 829 C C . ASN A 1 104 ? 45.651 25.964 8.651 1.00 25.02 102 ASN A C 1
ATOM 830 O O . ASN A 1 104 ? 45.706 25.975 7.425 1.00 24.32 102 ASN A O 1
ATOM 835 N N . ILE A 1 105 ? 45.052 24.991 9.332 1.00 23.58 103 ILE A N 1
ATOM 836 C CA . ILE A 1 105 ? 44.462 23.835 8.632 1.00 23.21 103 ILE A CA 1
ATOM 837 C C . ILE A 1 105 ? 43.044 24.121 8.116 1.00 22.94 103 ILE A C 1
ATOM 838 O O . ILE A 1 105 ? 42.202 24.648 8.861 1.00 23.77 103 ILE A O 1
ATOM 843 N N . LEU A 1 106 ? 42.814 23.787 6.833 1.00 22.53 104 LEU A N 1
ATOM 844 C CA . LEU A 1 106 ? 41.505 23.916 6.168 1.00 21.77 104 LEU A CA 1
ATOM 845 C C . LEU A 1 106 ? 40.792 22.571 6.014 1.00 21.65 104 LEU A C 1
ATOM 846 O O . LEU A 1 106 ? 39.572 22.539 5.982 1.00 21.18 104 LEU A O 1
ATOM 851 N N . TYR A 1 107 ? 41.549 21.475 5.910 1.00 20.84 105 TYR A N 1
ATOM 852 C CA . TYR A 1 107 ? 40.949 20.141 5.765 1.00 20.99 105 TYR A CA 1
ATOM 853 C C . TYR A 1 107 ? 41.646 19.119 6.629 1.00 20.54 105 TYR A C 1
ATOM 854 O O . TYR A 1 107 ? 42.865 19.068 6.635 1.00 20.57 105 TYR A O 1
ATOM 863 N N . HIS A 1 108 ? 40.871 18.304 7.345 1.00 20.22 106 HIS A N 1
ATOM 864 C CA . HIS A 1 108 ? 41.382 17.077 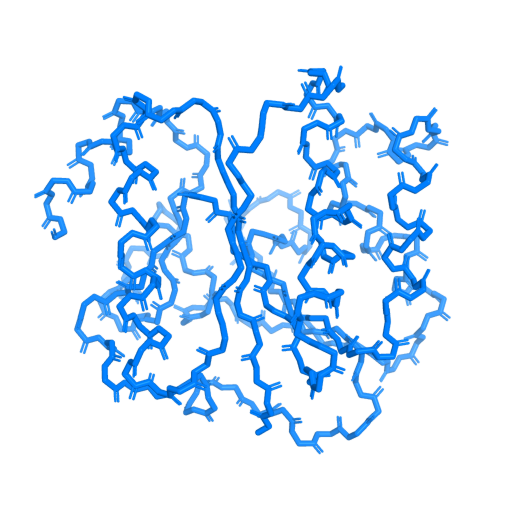7.934 1.00 20.42 106 HIS A CA 1
ATOM 865 C C . HIS A 1 108 ? 40.750 15.906 7.194 1.00 19.74 106 HIS A C 1
ATOM 866 O O . HIS A 1 108 ? 39.518 15.838 7.076 1.00 19.85 106 HIS A O 1
ATOM 873 N N . THR A 1 109 ? 41.595 15.028 6.645 1.00 19.96 107 THR A N 1
ATOM 874 C CA . THR A 1 109 ? 41.148 13.870 5.880 1.00 19.66 107 THR A CA 1
ATOM 875 C C . THR A 1 109 ? 41.835 12.613 6.400 1.00 19.87 107 THR A C 1
ATOM 876 O O . THR A 1 109 ? 42.683 12.685 7.305 1.00 20.23 107 THR A O 1
ATOM 880 N N . PHE A 1 110 ? 41.463 11.467 5.844 1.00 19.55 108 PHE A N 1
ATOM 881 C CA . PHE A 1 110 ? 41.896 10.158 6.357 1.00 19.67 108 PHE A CA 1
ATOM 882 C C . PHE A 1 110 ? 42.294 9.237 5.235 1.00 19.74 108 PHE A C 1
ATOM 883 O O . PHE A 1 110 ? 41.624 9.186 4.206 1.00 20.91 108 PHE A O 1
ATOM 891 N N . HIS A 1 111 ? 43.403 8.524 5.433 1.00 20.42 109 HIS A N 1
ATOM 892 C CA . HIS A 1 111 ? 43.795 7.531 4.454 1.00 20.51 109 HIS A CA 1
ATOM 893 C C . HIS A 1 111 ? 43.012 6.240 4.650 1.00 20.33 109 HIS A C 1
ATOM 894 O O . HIS A 1 111 ? 42.230 6.112 5.601 1.00 20.87 109 HIS A O 1
ATOM 901 N N . GLU A 1 112 ? 43.195 5.306 3.713 1.00 20.14 110 GLU A N 1
ATOM 902 C CA . GLU A 1 112 ? 42.519 3.991 3.788 1.00 20.32 110 GLU A CA 1
ATOM 903 C C . GLU A 1 112 ? 43.518 2.880 3.470 1.00 20.51 110 GLU A C 1
ATOM 904 O O . GLU A 1 112 ? 43.160 1.852 2.905 1.00 20.48 110 GLU A O 1
ATOM 910 N N . ALA A 1 113 ? 44.761 3.072 3.900 1.00 20.25 111 ALA A N 1
ATOM 911 C CA . ALA A 1 113 ? 45.839 2.131 3.592 1.00 20.06 111 ALA A CA 1
ATOM 912 C C . ALA A 1 113 ? 45.929 0.992 4.595 1.00 20.25 111 ALA A C 1
ATOM 913 O O . ALA A 1 113 ? 45.526 1.153 5.738 1.00 20.06 111 ALA A O 1
ATOM 915 N N . PRO A 1 114 ? 46.483 -0.159 4.176 1.00 20.58 112 PRO A N 1
ATOM 916 C CA . PRO A 1 114 ? 46.868 -0.532 2.820 1.00 20.93 112 PRO A CA 1
ATOM 917 C C . PRO A 1 114 ? 45.748 -1.227 2.029 1.00 21.14 112 PRO A C 1
ATOM 918 O O . PRO A 1 114 ? 46.004 -1.733 0.922 1.00 21.55 112 PRO A O 1
ATOM 922 N N . TRP A 1 115 ? 44.537 -1.238 2.591 1.00 20.90 113 TRP A N 1
ATOM 923 C CA . TRP A 1 115 ? 43.433 -2.073 2.098 1.00 20.99 113 TRP A CA 1
ATOM 924 C C . TRP A 1 115 ? 42.555 -1.374 1.051 1.00 21.92 113 TRP A C 1
ATOM 925 O O . TRP A 1 115 ? 41.709 -2.027 0.427 1.00 22.04 113 TRP A O 1
ATOM 936 N N . GLY A 1 116 ? 42.728 -0.059 0.896 1.00 21.79 114 GLY A N 1
ATOM 937 C CA . GLY A 1 116 ? 41.803 0.759 0.103 1.00 21.95 114 GLY A CA 1
ATOM 938 C C . GLY A 1 116 ? 42.200 0.853 -1.356 1.00 22.39 114 GLY A C 1
ATOM 939 O O . GLY A 1 116 ? 42.890 -0.030 -1.865 1.00 22.23 114 GLY A O 1
ATOM 940 N N . SER A 1 117 ? 41.770 1.917 -2.036 1.00 22.30 115 SER A N 1
ATOM 941 C CA . SER A 1 117 ? 42.145 2.070 -3.445 1.00 22.39 115 SER A CA 1
ATOM 942 C C . SER A 1 117 ? 42.535 3.503 -3.791 1.00 22.53 115 SER A C 1
ATOM 943 O O . SER A 1 117 ? 42.838 3.787 -4.935 1.00 23.15 115 SER A O 1
ATOM 946 N N . TYR A 1 118 ? 42.560 4.386 -2.798 1.00 21.57 116 TYR A N 1
ATOM 947 C CA . TYR A 1 118 ? 42.861 5.805 -3.047 1.00 21.66 116 TYR A CA 1
ATOM 948 C C . TYR A 1 118 ? 43.591 6.425 -1.832 1.00 21.21 116 TYR A C 1
ATOM 949 O O . TYR A 1 118 ? 43.447 5.939 -0.692 1.00 21.59 116 TYR A O 1
ATOM 958 N N . PRO A 1 119 ? 44.448 7.454 -2.062 1.00 21.24 117 PRO A N 1
ATOM 959 C CA . PRO A 1 119 ? 45.169 7.992 -0.896 1.00 20.76 117 PRO A CA 1
ATOM 960 C C . PRO A 1 119 ? 44.338 8.577 0.252 1.00 20.40 117 PRO A C 1
ATOM 961 O O . PRO A 1 119 ? 44.830 8.622 1.382 1.00 21.39 117 PRO A O 1
ATOM 965 N N . ILE A 1 120 ? 43.117 9.031 -0.033 1.00 18.96 118 ILE A N 1
ATOM 966 C CA . ILE A 1 120 ? 42.215 9.475 1.037 1.00 19.95 118 ILE A CA 1
ATOM 967 C C . ILE A 1 120 ? 40.826 8.888 0.823 1.00 20.09 118 ILE A C 1
ATOM 968 O O . ILE A 1 120 ? 40.428 8.580 -0.317 1.00 20.81 118 ILE A O 1
ATOM 973 N N . ASN A 1 121 ? 40.089 8.743 1.927 1.00 19.62 119 ASN A N 1
ATOM 974 C CA . ASN A 1 121 ? 38.689 8.359 1.841 1.00 20.80 119 ASN A CA 1
ATOM 975 C C . ASN A 1 121 ? 37.854 9.474 2.457 1.00 20.28 119 ASN A C 1
ATOM 976 O O . ASN A 1 121 ? 37.959 9.732 3.662 1.00 20.91 119 ASN A O 1
ATOM 981 N N . THR A 1 122 ? 37.033 10.132 1.627 1.00 20.40 120 THR A N 1
ATOM 982 C CA . THR A 1 122 ? 36.327 11.337 2.068 1.00 20.90 120 THR A CA 1
ATOM 983 C C . THR A 1 122 ? 34.921 11.054 2.599 1.00 20.58 120 THR A C 1
ATOM 984 O O . THR A 1 122 ? 34.096 11.966 2.691 1.00 20.89 120 THR A O 1
ATOM 988 N N . GLY A 1 123 ? 34.678 9.802 3.001 1.00 21.01 121 GLY A N 1
ATOM 989 C CA . GLY A 1 123 ? 33.425 9.433 3.670 1.00 20.22 121 GLY A CA 1
ATOM 990 C C . GLY A 1 123 ? 33.284 10.155 5.007 1.00 20.14 121 GLY A C 1
ATOM 991 O O . GLY A 1 123 ? 32.178 10.301 5.541 1.00 20.50 121 GLY A O 1
ATOM 992 N N . VAL A 1 124 ? 34.423 10.586 5.551 1.00 19.77 122 VAL A N 1
ATOM 993 C CA . VAL A 1 124 ? 34.505 11.460 6.736 1.00 19.85 122 VAL A CA 1
ATOM 994 C C . VAL A 1 124 ? 35.496 12.564 6.372 1.00 20.19 122 VAL A C 1
ATOM 995 O O . VAL A 1 124 ? 36.631 12.260 5.998 1.00 20.46 122 VAL A O 1
ATOM 999 N N . LYS A 1 125 ? 35.064 13.824 6.461 1.00 20.63 123 LYS A N 1
ATOM 1000 C CA . LYS A 1 125 ? 35.877 14.939 5.957 1.00 20.02 123 LYS A CA 1
ATOM 1001 C C . LYS A 1 125 ? 35.558 16.186 6.762 1.00 20.79 123 LYS A C 1
ATOM 1002 O O . LYS A 1 125 ? 34.395 16.613 6.824 1.00 20.98 123 LYS A O 1
ATOM 1008 N N . PHE A 1 126 ? 36.591 16.754 7.389 1.00 20.49 124 PHE A N 1
ATOM 1009 C CA . PHE A 1 126 ? 36.484 18.002 8.144 1.00 20.50 124 PHE A CA 1
ATOM 1010 C C . PHE A 1 126 ? 36.868 19.149 7.242 1.00 21.06 124 PHE A C 1
ATOM 1011 O O . PHE A 1 126 ? 37.933 19.123 6.632 1.00 20.79 124 PHE A O 1
ATOM 1019 N N . VAL A 1 127 ? 36.005 20.163 7.191 1.00 21.09 125 VAL A N 1
ATOM 1020 C CA . VAL A 1 127 ? 36.204 21.337 6.343 1.00 20.79 125 VAL A CA 1
ATOM 1021 C C . VAL A 1 127 ? 36.053 22.599 7.197 1.00 20.45 125 VAL A C 1
ATOM 1022 O O . VAL A 1 127 ? 34.986 22.835 7.769 1.00 20.74 125 VAL A O 1
ATOM 1026 N N . HIS A 1 128 ? 37.103 23.422 7.265 1.00 20.40 126 HIS A N 1
ATOM 1027 C CA . HIS A 1 128 ? 37.060 24.653 8.042 1.00 20.73 126 HIS A CA 1
ATOM 1028 C C . HIS A 1 128 ? 36.142 25.647 7.341 1.00 20.25 126 HIS A C 1
ATOM 1029 O O . HIS A 1 128 ? 36.030 25.628 6.105 1.00 21.13 126 HIS A O 1
ATOM 1036 N N . LYS A 1 129 ? 35.505 26.524 8.116 1.00 20.73 127 LYS A N 1
ATOM 1037 C CA . LYS A 1 129 ? 34.627 27.532 7.519 1.00 21.18 127 LYS A CA 1
ATOM 1038 C C . LYS A 1 129 ? 35.296 28.334 6.413 1.00 20.81 127 LYS A C 1
ATOM 1039 O O . LYS A 1 129 ? 34.619 28.782 5.488 1.00 21.38 127 LYS A O 1
ATOM 1045 N N . ASP A 1 130 ? 36.613 28.521 6.500 1.00 20.63 128 ASP A N 1
ATOM 1046 C CA . ASP A 1 130 ? 37.328 29.341 5.518 1.00 21.33 128 ASP A CA 1
ATOM 1047 C C . ASP A 1 130 ? 37.565 28.588 4.218 1.00 21.18 128 ASP A C 1
ATOM 1048 O O . ASP A 1 130 ? 38.132 29.151 3.284 1.00 21.64 128 ASP A O 1
ATOM 1053 N N . ALA A 1 131 ? 37.139 27.323 4.175 1.00 20.59 129 ALA A N 1
ATOM 1054 C CA . ALA A 1 131 ? 37.196 26.532 2.941 1.00 20.29 129 ALA A CA 1
ATOM 1055 C C . ALA A 1 131 ? 35.823 26.376 2.277 1.00 19.94 129 ALA A C 1
ATOM 1056 O O . ALA A 1 131 ? 35.678 25.600 1.324 1.00 20.60 129 ALA A O 1
ATOM 1058 N N . LEU A 1 132 ? 34.819 27.130 2.736 1.00 20.59 130 LEU A N 1
ATOM 1059 C CA . LEU A 1 132 ? 33.505 27.024 2.088 1.00 20.77 130 LEU A CA 1
ATOM 1060 C C . LEU A 1 132 ? 33.571 27.438 0.620 1.00 20.96 130 LEU A C 1
ATOM 1061 O O . LEU A 1 132 ? 32.914 26.824 -0.226 1.00 21.00 130 LEU A O 1
ATOM 1066 N N . GLU A 1 133 ? 34.380 28.447 0.308 1.00 20.49 131 GLU A N 1
ATOM 1067 C CA . GLU A 1 133 ? 34.470 28.893 -1.091 1.00 21.42 131 GLU A CA 1
ATOM 1068 C C . GLU A 1 133 ? 35.200 27.854 -1.937 1.00 21.20 131 GLU A C 1
ATOM 1069 O O . GLU A 1 133 ? 34.941 27.707 -3.137 1.00 22.19 131 GLU A O 1
ATOM 1075 N N . ILE A 1 134 ? 36.093 27.112 -1.292 1.00 21.30 132 ILE A N 1
ATOM 1076 C CA . ILE A 1 134 ? 36.755 25.987 -1.956 1.00 20.81 132 ILE A CA 1
ATOM 1077 C C . ILE A 1 134 ? 35.768 24.884 -2.284 1.00 21.10 132 ILE A C 1
ATOM 1078 O O . ILE A 1 134 ? 35.780 24.348 -3.396 1.00 21.77 132 ILE A O 1
ATOM 1083 N N . GLU A 1 135 ? 34.905 24.547 -1.326 1.00 20.41 133 GLU A N 1
ATOM 1084 C CA . GLU A 1 135 ? 33.892 23.523 -1.589 1.00 20.19 133 GLU A CA 1
ATOM 1085 C C . GLU A 1 135 ? 32.966 23.941 -2.740 1.00 20.46 133 GLU A C 1
ATOM 1086 O O . GLU A 1 135 ? 32.504 23.106 -3.517 1.00 21.03 133 GLU A O 1
ATOM 1092 N N . LYS A 1 136 ? 32.691 25.236 -2.845 1.00 20.26 134 LYS A N 1
ATOM 1093 C CA . LYS A 1 136 ? 31.910 25.728 -3.966 1.00 21.13 134 LYS A CA 1
ATOM 1094 C C . LYS A 1 136 ? 32.590 25.385 -5.291 1.00 20.95 134 LYS A C 1
ATOM 1095 O O . LYS A 1 136 ? 31.921 24.986 -6.252 1.00 21.02 134 LYS A O 1
ATOM 1101 N N . ILE A 1 137 ? 33.915 25.520 -5.333 1.00 21.04 135 ILE A N 1
ATOM 1102 C CA . ILE A 1 137 ? 34.659 25.141 -6.526 1.00 20.86 135 ILE A CA 1
ATOM 1103 C C . ILE A 1 137 ? 34.613 23.632 -6.764 1.00 20.75 135 ILE A C 1
ATOM 1104 O O . ILE A 1 137 ? 34.401 23.182 -7.895 1.00 20.96 135 ILE A O 1
ATOM 1109 N N . VAL A 1 138 ? 34.748 22.847 -5.696 1.00 20.02 136 VAL A N 1
ATOM 1110 C CA . VAL A 1 138 ? 34.686 21.394 -5.832 1.00 19.30 136 VAL A CA 1
ATOM 1111 C C . VAL A 1 138 ? 33.354 21.016 -6.467 1.00 19.43 136 VAL A C 1
ATOM 1112 O O . VAL A 1 138 ? 33.317 20.256 -7.417 1.00 20.37 136 VAL A O 1
ATOM 1116 N N . TRP A 1 139 ? 32.268 21.557 -5.933 1.00 19.64 137 TRP A N 1
ATOM 1117 C CA . TRP A 1 139 ? 30.955 21.290 -6.537 1.00 20.23 137 TRP A CA 1
ATOM 1118 C C . TRP A 1 139 ? 30.905 21.685 -8.020 1.00 21.04 137 TRP A C 1
ATOM 1119 O O . TRP A 1 139 ? 30.375 20.931 -8.830 1.00 21.24 137 TRP A O 1
ATOM 1130 N N . SER A 1 140 ? 31.483 22.841 -8.363 1.00 20.51 138 SER A N 1
ATOM 1131 C CA . SER A 1 140 ? 31.450 23.356 -9.747 1.00 21.24 138 SER A CA 1
ATOM 1132 C C . SER A 1 140 ? 32.187 22.453 -10.720 1.00 21.20 138 SER A C 1
ATOM 1133 O O . SER A 1 140 ? 31.951 22.534 -11.932 1.00 22.03 138 SER A O 1
ATOM 1136 N N . LEU A 1 141 ? 33.092 21.619 -10.203 1.00 20.38 139 LEU A N 1
ATOM 1137 C CA . LEU A 1 141 ? 33.942 20.783 -11.063 1.00 20.81 139 LEU A CA 1
ATOM 1138 C C . LEU A 1 141 ? 33.277 19.449 -11.387 1.00 20.98 139 LEU A C 1
ATOM 1139 O O . LEU A 1 141 ? 33.847 18.631 -12.108 1.00 21.74 139 LEU A O 1
ATOM 1144 N N . ARG A 1 142 ? 32.072 19.233 -10.863 1.00 22.59 140 ARG A N 1
ATOM 1145 C CA . ARG A 1 142 ? 31.423 17.912 -10.964 1.00 23.33 140 ARG A CA 1
ATOM 1146 C C . ARG A 1 142 ? 31.215 17.407 -12.366 1.00 25.32 140 ARG A C 1
ATOM 1147 O O . ARG A 1 142 ? 31.142 16.191 -12.574 1.00 25.96 140 ARG A O 1
ATOM 1155 N N . ASN A 1 143 ? 31.087 18.324 -13.312 1.00 26.54 141 ASN A N 1
ATOM 1156 C CA . ASN A 1 143 ? 30.792 17.919 -14.687 1.00 27.95 141 ASN A CA 1
ATOM 1157 C C . ASN A 1 143 ? 31.924 18.204 -15.669 1.00 28.86 141 ASN A C 1
ATOM 1158 O O . ASN A 1 143 ? 31.695 18.333 -16.876 1.00 29.33 141 ASN A O 1
ATOM 1163 N N . GLU A 1 144 ? 33.137 18.295 -15.142 1.00 27.93 142 GLU A N 1
ATOM 1164 C CA . GLU A 1 144 ? 34.321 18.567 -15.937 1.00 28.38 142 GLU A CA 1
ATOM 1165 C C . GLU A 1 144 ? 35.328 17.429 -15.746 1.00 25.95 142 GLU A C 1
ATOM 1166 O O . GLU A 1 144 ? 35.642 17.066 -14.612 1.00 25.78 142 GLU A O 1
ATOM 1172 N N . ALA A 1 145 ? 35.802 16.842 -16.850 1.00 24.14 143 ALA A N 1
ATOM 1173 C CA . ALA A 1 145 ? 36.878 15.847 -16.789 1.00 22.58 143 ALA A CA 1
ATOM 1174 C C . ALA A 1 145 ? 38.145 16.552 -16.298 1.00 21.71 143 ALA A C 1
ATOM 1175 O O . ALA A 1 145 ? 38.382 17.701 -16.681 1.00 21.85 143 ALA A O 1
ATOM 1177 N N . PRO A 1 146 ? 38.977 15.865 -15.487 1.00 21.47 144 PRO A N 1
ATOM 1178 C CA . PRO A 1 146 ? 38.860 14.489 -15.031 1.00 21.47 144 PRO A CA 1
ATOM 1179 C C . PRO A 1 146 ? 38.104 14.343 -13.716 1.00 21.54 144 PRO A C 1
ATOM 1180 O O . PRO A 1 146 ? 38.014 13.235 -13.185 1.00 22.54 144 PRO A O 1
ATOM 1184 N N . TRP A 1 147 ? 37.587 15.447 -13.188 1.00 21.13 145 TRP A N 1
ATOM 1185 C CA . TRP A 1 147 ? 36.958 15.429 -11.855 1.00 21.36 145 TRP A CA 1
ATOM 1186 C C . TRP A 1 147 ? 35.648 14.659 -11.837 1.00 21.67 145 TRP A C 1
ATOM 1187 O O . TRP A 1 147 ? 35.255 14.137 -10.795 1.00 21.41 145 TRP A O 1
ATOM 1198 N N . ASN A 1 148 ? 35.003 14.571 -13.002 1.00 21.61 146 ASN A N 1
ATOM 1199 C CA . ASN A 1 148 ? 33.756 13.812 -13.151 1.00 22.65 146 ASN A CA 1
ATOM 1200 C C . ASN A 1 148 ? 33.964 12.302 -13.296 1.00 23.34 146 ASN A C 1
ATOM 1201 O O . ASN A 1 148 ? 33.014 11.566 -13.612 1.00 23.86 146 ASN A O 1
ATOM 1206 N N . THR A 1 149 ? 35.203 11.848 -13.068 1.00 22.28 147 THR A N 1
ATOM 1207 C CA . THR A 1 149 ? 35.509 10.422 -13.089 1.00 22.31 147 THR A CA 1
ATOM 1208 C C . THR A 1 149 ? 35.799 9.925 -11.676 1.00 22.06 147 THR A C 1
ATOM 1209 O O . THR A 1 149 ? 36.258 10.684 -10.803 1.00 22.18 147 THR A O 1
ATOM 1213 N N . PHE A 1 150 ? 35.518 8.647 -11.444 1.00 22.29 148 PHE A N 1
ATOM 1214 C CA . PHE A 1 150 ? 35.749 8.031 -10.139 1.00 23.59 148 PHE A CA 1
ATOM 1215 C C . PHE A 1 150 ? 37.186 8.248 -9.648 1.00 23.32 148 PHE A C 1
ATOM 1216 O O . PHE A 1 150 ? 38.137 8.121 -10.446 1.00 23.15 148 PHE A O 1
ATOM 1224 N N . PRO A 1 151 ? 37.375 8.498 -8.331 1.00 22.52 149 PRO A N 1
ATOM 1225 C CA . PRO A 1 151 ? 36.387 8.650 -7.242 1.00 22.85 149 PRO A CA 1
ATOM 1226 C C . PRO A 1 151 ? 35.774 10.044 -6.993 1.00 23.10 149 PRO A C 1
ATOM 1227 O O . PRO A 1 151 ? 35.389 10.343 -5.866 1.00 23.65 149 PRO A O 1
ATOM 1231 N N . TYR A 1 152 ? 35.683 10.884 -8.025 1.00 22.29 150 TYR A N 1
ATOM 1232 C CA . TYR A 1 152 ? 34.785 12.060 -7.981 1.00 22.02 150 TYR A CA 1
ATOM 1233 C C . TYR A 1 152 ? 35.260 13.130 -6.991 1.00 21.00 150 TYR A C 1
ATOM 1234 O O . TYR A 1 152 ? 36.368 13.634 -7.153 1.00 20.98 150 TYR A O 1
ATOM 1243 N N . GLU A 1 153 ? 34.442 13.523 -6.014 1.00 21.19 151 GLU A N 1
ATOM 1244 C CA . GLU A 1 153 ? 34.856 14.578 -5.069 1.00 20.62 151 GLU A CA 1
ATOM 1245 C C . GLU A 1 153 ? 36.121 14.169 -4.329 1.00 20.80 151 GLU A C 1
ATOM 1246 O O . GLU A 1 153 ? 36.928 15.007 -3.925 1.00 21.08 151 GLU A O 1
ATOM 1252 N N . GLN A 1 154 ? 36.296 12.866 -4.139 1.00 20.66 152 GLN A N 1
ATOM 1253 C CA . GLN A 1 154 ? 37.454 12.373 -3.401 1.00 20.15 152 GLN A CA 1
ATOM 1254 C C . GLN A 1 154 ? 38.747 12.660 -4.166 1.00 20.22 152 GLN A C 1
ATOM 1255 O O . GLN A 1 154 ? 39.756 13.081 -3.593 1.00 20.27 152 GLN A O 1
ATOM 1261 N N . LYS A 1 155 ? 38.712 12.416 -5.481 1.00 19.89 153 LYS A N 1
ATOM 1262 C CA . LYS A 1 155 ? 39.828 12.738 -6.352 1.00 20.47 153 LYS A CA 1
ATOM 1263 C C . LYS A 1 155 ? 40.014 14.255 -6.475 1.00 20.65 153 LYS A C 1
ATOM 1264 O O . LYS A 1 155 ? 41.139 14.756 -6.544 1.00 21.09 153 LYS A O 1
ATOM 1270 N N . THR A 1 156 ? 38.901 14.990 -6.474 1.00 19.89 154 THR A N 1
ATOM 1271 C CA . THR A 1 156 ? 38.979 16.442 -6.638 1.00 19.60 154 THR A CA 1
ATOM 1272 C C . THR A 1 156 ? 39.644 17.077 -5.422 1.00 19.70 154 THR A C 1
ATOM 1273 O O . THR A 1 156 ? 40.498 17.962 -5.549 1.00 20.67 154 THR A O 1
ATOM 1277 N N . VAL A 1 157 ? 39.246 16.642 -4.235 1.00 19.52 155 VAL A N 1
ATOM 1278 C CA . VAL A 1 157 ? 39.910 17.121 -3.035 1.00 19.63 155 VAL A CA 1
ATOM 1279 C C . VAL A 1 157 ? 41.407 16.798 -3.071 1.00 19.70 155 VAL A C 1
ATOM 1280 O O . VAL A 1 157 ? 42.246 17.678 -2.871 1.00 19.92 155 VAL A O 1
ATOM 1284 N N . TYR A 1 158 ? 41.755 15.544 -3.318 1.00 19.58 156 TYR A N 1
ATOM 1285 C CA . TYR A 1 158 ? 43.154 15.153 -3.248 1.00 19.82 156 TYR A CA 1
ATOM 1286 C C . TYR A 1 158 ? 44.054 15.755 -4.349 1.00 20.66 156 TYR A C 1
ATOM 1287 O O . TYR A 1 158 ? 45.215 16.151 -4.080 1.00 20.76 156 TYR A O 1
ATOM 1296 N N . GLU A 1 159 ? 43.532 15.799 -5.571 1.00 19.99 157 GLU A N 1
ATOM 1297 C CA . GLU A 1 159 ? 44.329 16.159 -6.752 1.00 20.74 157 GLU A CA 1
ATOM 1298 C C . GLU A 1 159 ? 44.113 17.567 -7.299 1.00 20.67 157 GLU A C 1
ATOM 1299 O O . GLU A 1 159 ? 44.968 18.068 -8.072 1.00 21.59 157 GLU A O 1
ATOM 1305 N N . TYR A 1 160 ? 42.984 18.189 -6.948 1.00 20.26 158 TYR A N 1
ATOM 1306 C CA . TYR A 1 160 ? 42.733 19.571 -7.347 1.00 20.44 158 TYR A CA 1
ATOM 1307 C C . TYR A 1 160 ? 42.942 20.525 -6.162 1.00 20.57 158 TYR A C 1
ATOM 1308 O O . TYR A 1 160 ? 43.675 21.511 -6.269 1.00 19.85 158 TYR A O 1
ATOM 1317 N N . VAL A 1 161 ? 42.305 20.227 -5.033 1.00 20.65 159 VAL A N 1
ATOM 1318 C CA . VAL A 1 161 ? 42.352 21.169 -3.905 1.00 20.70 159 VAL A CA 1
ATOM 1319 C C . VAL A 1 161 ? 43.705 21.149 -3.211 1.00 21.41 159 VAL A C 1
ATOM 1320 O O . VAL A 1 161 ? 44.352 22.190 -3.033 1.00 20.89 159 VAL A O 1
ATOM 1324 N N . PHE A 1 162 ? 44.137 19.955 -2.814 1.00 20.85 160 PHE A N 1
ATOM 1325 C CA . PHE A 1 162 ? 45.345 19.868 -1.995 1.00 21.26 160 PHE A CA 1
ATOM 1326 C C . PHE A 1 162 ? 46.585 20.557 -2.619 1.00 21.60 160 PHE A C 1
ATOM 1327 O O . PHE A 1 162 ? 47.288 21.296 -1.918 1.00 22.45 160 PHE A O 1
ATOM 1335 N N . PRO A 1 163 ? 46.860 20.332 -3.922 1.00 21.78 161 PRO A N 1
ATOM 1336 C CA . PRO A 1 163 ? 48.018 21.028 -4.511 1.00 21.81 161 PRO A CA 1
ATOM 1337 C C . PRO A 1 163 ? 47.968 22.537 -4.405 1.00 21.39 161 PRO A C 1
ATOM 1338 O O . PRO A 1 163 ? 49.023 23.183 -4.405 1.00 22.27 161 PRO A O 1
ATOM 1342 N N . ARG A 1 164 ? 46.764 23.091 -4.287 1.00 20.67 162 ARG A N 1
ATOM 1343 C CA . ARG A 1 164 ? 46.592 24.536 -4.288 1.00 20.86 162 ARG A CA 1
ATOM 1344 C C . ARG A 1 164 ? 46.624 25.157 -2.895 1.00 21.05 162 ARG A C 1
ATOM 1345 O O . ARG A 1 164 ? 46.638 26.392 -2.776 1.00 20.97 162 ARG A O 1
ATOM 1353 N N . ILE A 1 165 ? 46.625 24.311 -1.856 1.00 20.86 163 ILE A N 1
ATOM 1354 C CA . ILE A 1 165 ? 46.664 24.763 -0.454 1.00 21.55 163 ILE A CA 1
ATOM 1355 C C . ILE A 1 165 ? 47.771 24.038 0.354 1.00 22.16 163 ILE A C 1
ATOM 1356 O O . ILE A 1 165 ? 47.514 23.430 1.410 1.00 20.88 163 ILE A O 1
ATOM 1361 N N . PRO A 1 166 ? 49.022 24.130 -0.123 1.00 22.59 164 PRO A N 1
ATOM 1362 C CA . PRO A 1 166 ? 5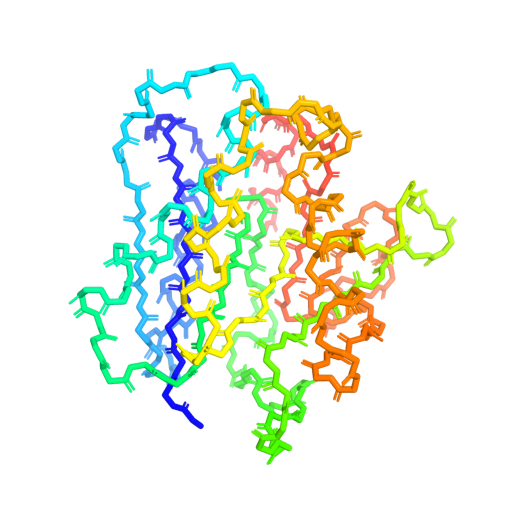0.103 23.411 0.534 1.00 23.35 164 PRO A CA 1
ATOM 1363 C C . PRO A 1 166 ? 50.184 23.799 2.007 1.00 23.07 164 PRO A C 1
ATOM 1364 O O . PRO A 1 166 ? 50.094 24.990 2.351 1.00 23.58 164 PRO A O 1
ATOM 1368 N N . GLY A 1 167 ? 50.316 22.791 2.865 1.00 23.85 165 GLY A N 1
ATOM 1369 C CA . GLY A 1 167 ? 50.458 23.008 4.294 1.00 23.37 165 GLY A CA 1
ATOM 1370 C C . GLY A 1 167 ? 49.164 23.245 5.051 1.00 23.80 165 GLY A C 1
ATOM 1371 O O . GLY A 1 167 ? 49.177 23.420 6.275 1.00 24.25 165 GLY A O 1
ATOM 1372 N N . ARG A 1 168 ? 48.035 23.254 4.342 1.00 22.22 166 ARG A N 1
ATOM 1373 C CA . ARG A 1 168 ? 46.778 23.596 4.995 1.00 21.60 166 ARG A CA 1
ATOM 1374 C C . ARG A 1 168 ? 45.825 22.401 5.049 1.00 21.96 166 ARG A C 1
ATOM 1375 O O . ARG A 1 168 ? 44.613 22.557 5.160 1.00 21.67 166 ARG A O 1
ATOM 1383 N N . TYR A 1 169 ? 46.392 21.200 4.995 1.00 21.18 167 TYR A N 1
ATOM 1384 C CA . TYR A 1 169 ? 45.594 19.983 5.168 1.00 21.25 167 TYR A CA 1
ATOM 1385 C C . TYR A 1 169 ? 46.414 18.911 5.859 1.00 21.61 167 TYR A C 1
ATOM 1386 O O . TYR A 1 169 ? 47.655 18.933 5.815 1.00 21.04 167 TYR A O 1
ATOM 1395 N N . ILE A 1 170 ? 45.708 17.962 6.483 1.00 21.25 168 ILE A N 1
ATOM 1396 C CA . ILE A 1 170 ? 46.362 16.829 7.107 1.00 21.86 168 ILE A CA 1
ATOM 1397 C C . ILE A 1 170 ? 45.637 15.563 6.681 1.00 21.47 168 ILE A C 1
ATOM 1398 O O . ILE A 1 170 ? 44.404 15.541 6.645 1.00 21.25 168 ILE A O 1
ATOM 1403 N N . VAL A 1 171 ? 46.415 14.526 6.367 1.00 21.03 169 VAL A N 1
ATOM 1404 C CA . VAL A 1 171 ? 45.883 13.179 6.134 1.00 20.84 169 VAL A CA 1
ATOM 1405 C C . VAL A 1 171 ? 46.277 12.348 7.340 1.00 20.98 169 VAL A C 1
ATOM 1406 O O . VAL A 1 171 ? 47.471 12.151 7.596 1.00 21.42 169 VAL A O 1
ATOM 1410 N N . HIS A 1 172 ? 45.257 11.917 8.073 1.00 20.43 170 HIS A N 1
ATOM 1411 C CA . HIS A 1 172 ? 45.398 11.197 9.332 1.00 20.69 170 HIS A CA 1
ATOM 1412 C C . HIS A 1 172 ? 45.159 9.702 9.120 1.00 21.44 170 HIS A C 1
ATOM 1413 O O . HIS A 1 172 ? 44.483 9.298 8.175 1.00 20.69 170 HIS A O 1
ATOM 1420 N N . ASP A 1 173 ? 45.680 8.903 10.044 1.00 21.61 171 ASP A N 1
ATOM 1421 C CA . ASP A 1 173 ? 45.253 7.509 10.185 1.00 21.67 171 ASP A CA 1
ATOM 1422 C C . ASP A 1 173 ? 43.748 7.497 10.366 1.00 21.56 171 ASP A C 1
ATOM 1423 O O . ASP A 1 173 ? 43.191 8.414 10.981 1.00 21.88 171 ASP A O 1
ATOM 1428 N N . PRO A 1 174 ? 43.074 6.475 9.815 1.00 20.54 172 PRO A N 1
ATOM 1429 C CA . PRO A 1 174 ? 41.622 6.413 9.882 1.00 20.55 172 PRO A CA 1
ATOM 1430 C C . PRO A 1 174 ? 41.006 5.593 11.021 1.00 20.97 172 PRO A C 1
ATOM 1431 O O . PRO A 1 174 ? 39.776 5.435 11.069 1.00 20.91 172 PRO A O 1
ATOM 1435 N N . TYR A 1 175 ? 41.834 5.065 11.917 1.00 21.46 173 TYR A N 1
ATOM 1436 C CA . TYR A 1 175 ? 41.389 3.981 12.809 1.00 21.99 173 TYR A CA 1
ATOM 1437 C C . TYR A 1 175 ? 40.247 4.345 13.735 1.00 22.18 173 TYR A C 1
ATOM 1438 O O . TYR A 1 175 ? 39.448 3.474 14.077 1.00 22.26 173 TYR A O 1
ATOM 1447 N N . THR A 1 176 ? 40.172 5.616 14.121 1.00 21.85 174 THR A N 1
ATOM 1448 C CA . THR A 1 176 ? 39.086 6.061 14.991 1.00 21.85 174 THR A CA 1
ATOM 1449 C C . THR A 1 176 ? 38.057 6.937 14.282 1.00 21.21 174 THR A C 1
ATOM 1450 O O . THR A 1 176 ? 36.887 6.937 14.690 1.00 21.44 174 THR A O 1
ATOM 1454 N N . LEU A 1 177 ? 38.481 7.691 13.260 1.00 20.42 175 LEU A N 1
ATOM 1455 C CA . LEU A 1 177 ? 37.585 8.681 12.645 1.00 20.62 175 LEU A CA 1
ATOM 1456 C C . LEU A 1 177 ? 37.027 8.337 11.251 1.00 19.90 175 LEU A C 1
ATOM 1457 O O . LEU A 1 177 ? 36.118 9.004 10.766 1.00 20.20 175 LEU A O 1
ATOM 1462 N N . ASN A 1 178 ? 37.579 7.316 10.610 1.00 19.49 176 ASN A N 1
ATOM 1463 C CA . ASN A 1 178 ? 36.993 6.832 9.355 1.00 19.89 176 ASN A CA 1
ATOM 1464 C C . ASN A 1 178 ? 37.260 5.336 9.315 1.00 20.40 176 ASN A C 1
ATOM 1465 O O . ASN A 1 178 ? 37.990 4.828 8.464 1.00 19.96 176 ASN A O 1
ATOM 1470 N N . CYS A 1 179 ? 36.687 4.646 10.302 1.00 19.83 177 CYS A N 1
ATOM 1471 C CA . CYS A 1 179 ? 37.041 3.258 10.537 1.00 20.65 177 CYS A CA 1
ATOM 1472 C C . CYS A 1 179 ? 36.220 2.332 9.652 1.00 21.01 177 CYS A C 1
ATOM 1473 O O . CYS A 1 179 ? 35.127 1.873 10.021 1.00 21.73 177 CYS A O 1
ATOM 1476 N N . ILE A 1 180 ? 36.750 2.092 8.451 1.00 21.84 178 ILE A N 1
ATOM 1477 C CA . ILE A 1 180 ? 36.116 1.218 7.468 1.00 22.33 178 ILE A CA 1
ATOM 1478 C C . ILE A 1 180 ? 35.960 -0.192 8.043 1.00 22.75 178 ILE A C 1
ATOM 1479 O O . ILE A 1 180 ? 36.935 -0.803 8.497 1.00 22.32 178 ILE A O 1
ATOM 1484 N N . VAL A 1 181 ? 34.720 -0.688 8.072 1.00 22.74 179 VAL A N 1
ATOM 1485 C CA . VAL A 1 181 ? 34.427 -1.909 8.817 1.00 23.38 179 VAL A CA 1
ATOM 1486 C C . VAL A 1 181 ? 35.166 -3.130 8.291 1.00 22.74 179 VAL A C 1
ATOM 1487 O O . VAL A 1 181 ? 35.746 -3.869 9.067 1.00 23.41 179 VAL A O 1
ATOM 1491 N N . LYS A 1 182 ? 35.146 -3.339 6.981 1.00 22.78 180 LYS A N 1
ATOM 1492 C CA . LYS A 1 182 ? 35.790 -4.543 6.449 1.00 23.69 180 LYS A CA 1
ATOM 1493 C C . LYS A 1 182 ? 37.318 -4.506 6.518 1.00 23.26 180 LYS A C 1
ATOM 1494 O O . LYS A 1 182 ? 37.967 -5.556 6.612 1.00 22.85 180 LYS A O 1
ATOM 1500 N N . ALA A 1 183 ? 37.876 -3.296 6.467 1.00 22.45 181 ALA A N 1
ATOM 1501 C CA . ALA A 1 183 ? 39.322 -3.097 6.391 1.00 22.30 181 ALA A CA 1
ATOM 1502 C C . ALA A 1 183 ? 40.020 -3.084 7.752 1.00 22.51 181 ALA A C 1
ATOM 1503 O O . ALA A 1 183 ? 41.175 -3.544 7.871 1.00 21.88 181 ALA A O 1
ATOM 1505 N N . TYR A 1 184 ? 39.335 -2.524 8.752 1.00 22.12 182 TYR A N 1
ATOM 1506 C CA . TYR A 1 184 ? 39.889 -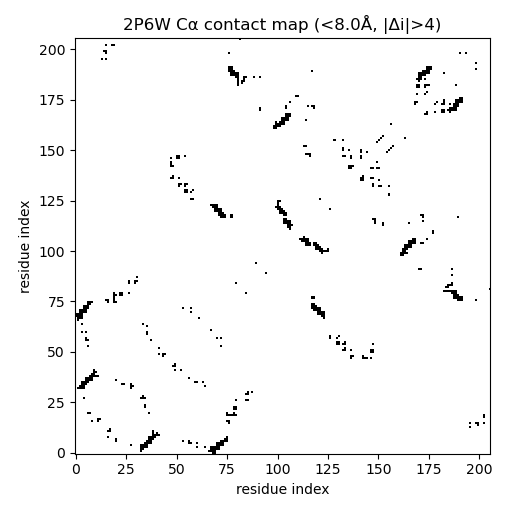2.393 10.097 1.00 21.98 182 TYR A CA 1
ATOM 1507 C C . TYR A 1 184 ? 38.967 -2.988 11.168 1.00 23.06 182 TYR A C 1
ATOM 1508 O O . TYR A 1 184 ? 38.616 -2.311 12.127 1.00 22.75 182 TYR A O 1
ATOM 1517 N N . PRO A 1 185 ? 38.590 -4.282 11.021 1.00 23.30 183 PRO A N 1
ATOM 1518 C CA . PRO A 1 185 ? 37.619 -4.906 11.932 1.00 25.11 183 PRO A CA 1
ATOM 1519 C C . PRO A 1 185 ? 38.054 -4.819 13.389 1.00 26.06 183 PRO A C 1
ATOM 1520 O O . PRO A 1 185 ? 37.199 -4.706 14.270 1.00 27.60 183 PRO A O 1
ATOM 1524 N N . GLU A 1 186 ? 39.366 -4.893 13.617 1.00 27.00 184 GLU A N 1
ATOM 1525 C CA . GLU A 1 186 ? 39.968 -4.882 14.952 1.00 28.37 184 GLU A CA 1
ATOM 1526 C C . GLU A 1 186 ? 39.867 -3.526 15.661 1.00 28.56 184 GLU A C 1
ATOM 1527 O O . GLU A 1 186 ? 40.032 -3.447 16.886 1.00 29.72 184 GLU A O 1
ATOM 1533 N N . HIS A 1 187 ? 39.613 -2.468 14.888 1.00 27.72 185 HIS A N 1
ATOM 1534 C CA . HIS A 1 187 ? 39.574 -1.114 15.427 1.00 27.06 185 HIS A CA 1
ATOM 1535 C C . HIS A 1 187 ? 38.147 -0.633 15.636 1.00 26.63 185 HIS A C 1
ATOM 1536 O O . HIS A 1 187 ? 37.933 0.387 16.305 1.00 24.85 185 HIS A O 1
ATOM 1543 N N . VAL A 1 188 ? 37.177 -1.332 15.047 1.00 26.96 186 VAL A N 1
ATOM 1544 C CA . VAL A 1 188 ? 35.766 -0.913 15.101 1.00 27.60 186 VAL A CA 1
ATOM 1545 C C . VAL A 1 188 ? 35.295 -0.658 16.533 1.00 28.24 186 VAL A C 1
ATOM 1546 O O . VAL A 1 188 ? 34.676 0.368 16.811 1.00 27.43 186 VAL A O 1
ATOM 1550 N N . LYS A 1 189 ? 35.628 -1.580 17.434 1.00 29.04 187 LYS A N 1
ATOM 1551 C CA . LYS A 1 189 ? 35.275 -1.474 18.857 1.00 30.22 187 LYS A CA 1
ATOM 1552 C C . LYS A 1 189 ? 35.639 -0.129 19.501 1.00 29.05 187 LYS A C 1
ATOM 1553 O O . LYS A 1 189 ? 34.899 0.372 20.356 1.00 29.22 187 LYS A O 1
ATOM 1559 N N . ASP A 1 190 ? 36.778 0.435 19.106 1.00 28.08 188 ASP A N 1
ATOM 1560 C CA . ASP A 1 190 ? 37.321 1.625 19.754 1.00 27.36 188 ASP A CA 1
ATOM 1561 C C . ASP A 1 190 ? 37.157 2.881 18.914 1.00 25.84 188 ASP A C 1
ATOM 1562 O O . ASP A 1 190 ? 37.634 3.951 19.299 1.00 25.48 188 ASP A O 1
ATOM 1567 N N . ALA A 1 191 ? 36.490 2.753 17.763 1.00 24.09 189 ALA A N 1
ATOM 1568 C CA . ALA A 1 191 ? 36.344 3.895 16.859 1.00 23.17 189 ALA A CA 1
ATOM 1569 C C . ALA A 1 191 ? 35.314 4.892 17.384 1.00 22.53 189 ALA A C 1
ATOM 1570 O O . ALA A 1 191 ? 34.508 4.555 18.248 1.00 23.41 189 ALA A O 1
ATOM 1572 N N . LEU A 1 192 ? 35.346 6.113 16.859 1.00 21.67 190 LEU A N 1
ATOM 1573 C CA . LEU A 1 192 ? 34.237 7.035 17.030 1.00 21.21 190 LEU A CA 1
ATOM 1574 C C . LEU A 1 192 ? 33.311 6.887 15.821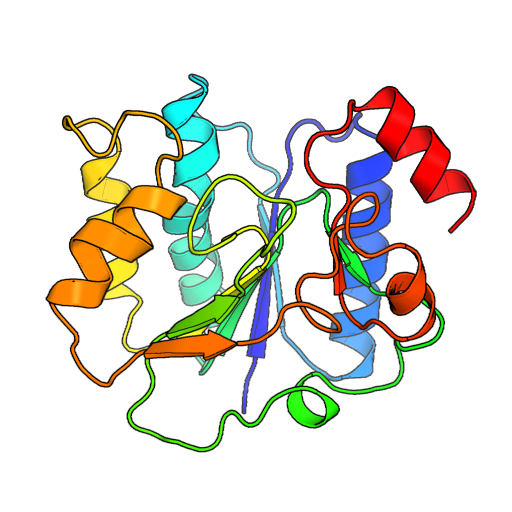 1.00 21.02 190 LEU A C 1
ATOM 1575 O O . LEU A 1 192 ? 32.125 6.610 15.988 1.00 21.86 190 LEU A O 1
ATOM 1580 N N . PHE A 1 193 ? 33.861 7.090 14.616 1.00 20.38 191 PHE A N 1
ATOM 1581 C CA . PHE A 1 193 ? 33.077 6.972 13.368 1.00 21.51 191 PHE A CA 1
ATOM 1582 C C . PHE A 1 193 ? 33.389 5.672 12.628 1.00 21.32 191 PHE A C 1
ATOM 1583 O O . PHE A 1 193 ? 34.531 5.418 12.250 1.00 21.57 191 PHE A O 1
ATOM 1591 N N . VAL A 1 194 ? 32.355 4.851 12.447 1.00 22.13 192 VAL A N 1
ATOM 1592 C CA . VAL A 1 194 ? 32.500 3.555 11.816 1.00 22.32 192 VAL A CA 1
ATOM 1593 C C . VAL A 1 194 ? 31.910 3.655 10.404 1.00 22.49 192 VAL A C 1
ATOM 1594 O O . VAL A 1 194 ? 30.788 4.121 10.223 1.00 22.51 192 VAL A O 1
ATOM 1598 N N . HIS A 1 195 ? 32.652 3.216 9.395 1.00 21.71 193 HIS A N 1
ATOM 1599 C CA . HIS A 1 195 ? 32.265 3.504 8.024 1.00 21.47 193 HIS A CA 1
ATOM 1600 C C . HIS A 1 195 ? 31.945 2.204 7.265 1.00 20.85 193 HIS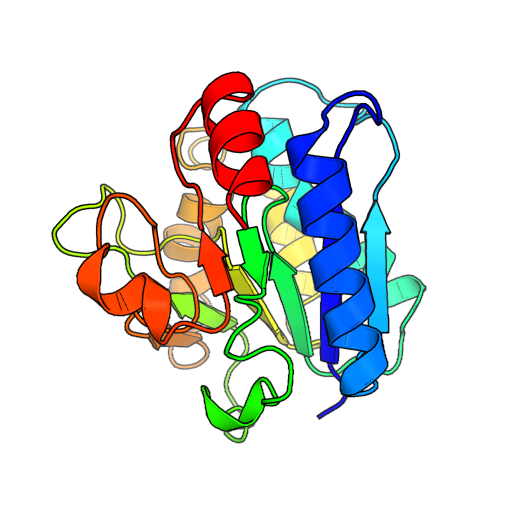 A C 1
ATOM 1601 O O . HIS A 1 195 ? 32.818 1.382 7.047 1.00 20.66 193 HIS A O 1
ATOM 1608 N N . MET A 1 196 ? 30.673 2.001 6.940 1.00 20.61 194 MET A N 1
ATOM 1609 C CA . MET A 1 196 ? 30.257 0.803 6.195 1.00 21.07 194 MET A CA 1
ATOM 1610 C C . MET A 1 196 ? 30.520 0.968 4.697 1.00 22.02 194 MET A C 1
ATOM 1611 O O . MET A 1 196 ? 29.601 0.935 3.877 1.00 23.11 194 MET A O 1
ATOM 1616 N N . CYS A 1 197 ? 31.791 1.103 4.346 1.00 22.21 195 CYS A N 1
ATOM 1617 C CA . CYS A 1 197 ? 32.188 1.472 2.997 1.00 22.50 195 CYS A CA 1
ATOM 1618 C C . CYS A 1 197 ? 32.104 0.296 2.027 1.00 23.13 195 CYS A C 1
ATOM 1619 O O . CYS A 1 197 ? 32.522 -0.814 2.361 1.00 24.44 195 CYS A O 1
ATOM 1622 N N . GLY A 1 198 ? 31.523 0.537 0.849 1.00 23.89 196 GLY A N 1
ATOM 1623 C CA . GLY A 1 198 ? 31.573 -0.426 -0.259 1.00 24.39 196 GLY A CA 1
ATOM 1624 C C . GLY A 1 198 ? 30.575 -1.562 -0.202 1.00 25.14 196 GLY A C 1
ATOM 1625 O O . GLY A 1 198 ? 30.578 -2.442 -1.078 1.00 26.76 196 GLY A O 1
ATOM 1626 N N . THR A 1 199 ? 29.696 -1.535 0.790 1.00 24.13 197 THR A N 1
ATOM 1627 C CA . THR A 1 199 ? 28.736 -2.626 0.977 1.00 23.80 197 THR A CA 1
ATOM 1628 C C . THR A 1 199 ? 27.357 -2.232 0.450 1.00 23.66 197 THR A C 1
ATOM 1629 O O . THR A 1 199 ? 27.100 -1.057 0.181 1.00 23.92 197 THR A O 1
ATOM 1633 N N . SER A 1 200 ? 26.471 -3.220 0.326 1.00 22.63 198 SER A N 1
ATOM 1634 C CA . SER A 1 200 ? 25.135 -3.018 -0.245 1.00 22.36 198 SER A CA 1
ATOM 1635 C C . SER A 1 200 ? 24.153 -2.498 0.805 1.00 22.10 198 SER A C 1
ATOM 1636 O O . SER A 1 200 ? 24.409 -2.560 2.015 1.00 21.71 198 SER A O 1
ATOM 1639 N N . ARG A 1 201 ? 22.996 -2.039 0.338 1.00 21.94 199 ARG A N 1
ATOM 1640 C CA . ARG A 1 201 ? 21.985 -1.514 1.248 1.00 22.77 199 ARG A CA 1
ATOM 1641 C C . ARG A 1 201 ? 21.524 -2.585 2.230 1.00 21.98 199 ARG A C 1
ATOM 1642 O O . ARG A 1 201 ? 21.422 -2.332 3.437 1.00 21.96 199 ARG A O 1
ATOM 1650 N N . ALA A 1 202 ? 21.248 -3.784 1.716 1.00 21.54 200 ALA A N 1
ATOM 1651 C CA . ALA A 1 202 ? 20.738 -4.860 2.568 1.00 21.41 200 ALA A CA 1
ATOM 1652 C C . ALA A 1 202 ? 21.792 -5.276 3.592 1.00 21.54 200 ALA A C 1
ATOM 1653 O O . ALA A 1 202 ? 21.467 -5.599 4.737 1.00 21.68 200 ALA A O 1
ATOM 1655 N N . GLU A 1 203 ? 23.058 -5.264 3.175 1.00 21.49 201 GLU A N 1
ATOM 1656 C CA . GLU A 1 203 ? 24.186 -5.606 4.049 1.00 21.76 201 GLU A CA 1
ATOM 1657 C C . GLU A 1 203 ? 24.317 -4.568 5.153 1.00 21.83 201 GLU A C 1
ATOM 1658 O O . GLU A 1 203 ? 24.532 -4.887 6.324 1.00 23.27 201 GLU A O 1
ATOM 1664 N N . ARG A 1 204 ? 24.173 -3.303 4.770 1.00 22.05 202 ARG A N 1
ATOM 1665 C CA . ARG A 1 204 ? 24.144 -2.204 5.735 1.00 21.31 202 ARG A CA 1
ATOM 1666 C C . ARG A 1 204 ? 22.959 -2.235 6.711 1.00 21.83 202 ARG A C 1
ATOM 1667 O O . ARG A 1 204 ? 23.128 -1.927 7.901 1.00 21.85 202 ARG A O 1
ATOM 1675 N N . ASP A 1 205 ? 21.763 -2.565 6.212 1.00 22.47 203 ASP A N 1
ATOM 1676 C CA . ASP A 1 205 ? 20.596 -2.741 7.076 1.00 23.15 203 ASP A CA 1
ATOM 1677 C C . ASP A 1 205 ? 20.923 -3.802 8.120 1.00 23.52 203 ASP A C 1
ATOM 1678 O O . ASP A 1 205 ? 20.664 -3.620 9.304 1.00 24.00 203 ASP A O 1
ATOM 1683 N N . GLU A 1 206 ? 21.493 -4.917 7.660 1.00 24.00 204 GLU A N 1
ATOM 1684 C CA . GLU A 1 206 ? 21.798 -6.033 8.548 1.00 25.10 204 GLU A CA 1
ATOM 1685 C C . GLU A 1 206 ? 22.861 -5.643 9.584 1.00 25.01 204 GLU A C 1
ATOM 1686 O O . GLU A 1 206 ? 22.744 -6.000 10.761 1.00 25.56 204 GLU A O 1
ATOM 1692 N N . HIS A 1 207 ? 23.876 -4.890 9.160 1.00 24.85 205 HIS A N 1
ATOM 1693 C CA . HIS A 1 207 ? 24.899 -4.401 10.092 1.00 24.97 205 HIS A CA 1
ATOM 1694 C C . HIS A 1 207 ? 24.256 -3.510 11.140 1.00 25.41 205 HIS A C 1
ATOM 1695 O O . HIS A 1 207 ? 24.490 -3.682 12.339 1.00 26.22 205 HIS A O 1
ATOM 1702 N N . MET A 1 208 ? 23.442 -2.556 10.689 1.00 25.16 206 MET A N 1
ATOM 1703 C CA . MET A 1 208 ? 22.865 -1.599 11.618 1.00 25.57 206 MET A CA 1
ATOM 1704 C C . MET A 1 208 ? 21.945 -2.239 12.660 1.00 26.82 206 MET A C 1
ATOM 1705 O O . MET A 1 208 ? 21.871 -1.765 13.792 1.00 26.50 206 MET A O 1
ATOM 1710 N N . GLU A 1 209 ? 21.283 -3.333 12.285 1.00 28.27 207 GLU A N 1
ATOM 1711 C CA . GLU A 1 209 ? 20.447 -4.084 13.223 1.00 30.51 207 GLU A CA 1
ATOM 1712 C C . GLU A 1 209 ? 21.244 -4.633 14.401 1.00 32.33 207 GLU A C 1
ATOM 1713 O O . GLU A 1 209 ? 20.713 -4.775 15.514 1.00 33.49 207 GLU A O 1
ATOM 1719 N N . MET A 1 210 ? 22.515 -4.943 14.159 1.00 34.34 208 MET A N 1
ATOM 1720 C CA . MET A 1 210 ? 23.380 -5.483 15.200 1.00 37.30 208 MET A CA 1
ATOM 1721 C C . MET A 1 210 ? 23.989 -4.382 16.058 1.00 37.37 208 MET A C 1
ATOM 1722 O O . MET A 1 210 ? 24.475 -4.651 17.168 1.00 37.48 208 MET A O 1
ATOM 1727 N N . VAL A 1 211 ? 23.942 -3.146 15.556 1.00 20.00 209 VAL A N 1
ATOM 1728 C CA . VAL A 1 211 ? 24.412 -1.984 16.301 1.00 20.00 209 VAL A CA 1
ATOM 1729 C C . VAL A 1 211 ? 23.417 -1.586 17.386 1.00 20.00 209 VAL A C 1
ATOM 1730 O O . VAL A 1 211 ? 22.250 -1.288 17.108 1.00 39.26 209 VAL A O 1
#

Solvent-accessible surface area: 9896 Å² total; per-residue (Å²): 80,46,3,0,0,0,6,11,45,92,53,169,113,18,66,7,2,109,51,2,52,89,42,4,86,60,1,3,86,68,46,65,28,41,31,37,37,10,114,49,103,19,179,64,87,122,118,23,2,84,42,0,32,21,3,84,8,5,92,51,0,18,138,128,38,110,92,1,72,8,2,0,17,1,20,13,16,1,8,3,13,66,131,2,64,103,90,52,0,63,71,50,12,106,20,90,69,121,71,7,5,0,3,0,1,37,13,50,108,169,40,100,37,62,0,9,0,4,0,2,0,0,28,88,85,0,41,112,37,1,91,84,0,45,66,14,47,92,94,75,68,28,48,63,136,12,21,0,19,31,0,0,76,80,49,5,4,84,148,21,104,53,82,72,66,57,47,87,0,73,46,5,0,0,15,29,153,21,4,87,105,60,33,136,68,0,0,0,0,4,2,41,78,23,51,174,73,96,31,38,112,44,4,123,152,66

InterPro domains:
  IPR008630 Glycosyltransferase 34 [PF05637] (27-83)
  IPR029044 Nucleotide-diphospho-sugar transferases [G3DSA:3.90.550.10] (1-211)
  IPR029044 Nucleotide-diphospho-sugar transferases [SSF53448] (55-198)
  IPR029063 S-adenosyl-L-methionine-dependent methyltransferase superfamily [G3DSA:3.40.50.150] (443-633)
  IPR029063 S-adenosyl-L-methionine-dependent methyltransferase superfamily [SSF53335] (460-589)
  IPR059405 Domain of unknown function DUF8361 [PF27674] (308-381)